Protein AF-0000000083539555 (afdb_homodimer)

Sequence (272 aa):
NTAHNGRVNGLCFTSDGLHLLTIGTDDRMRLWNSSTGHNTLVNYGRVSNESRKGLKFTVSSGCSADFAFVPVDSCIAMYDIYSGQLLTELRGHYNYVNCCTFQSDFQELYSGGSDVNILAWIPDLGRTGAENEPKGNTAHNGRVNGLCFTSDGLHLLTIGTDDRMRLWNSSTGHNTLVNYGRVSNESRKGLKFTVSSGCSADFAFVPVDSCIAMYDIYSGQLLTELRGHYNYVNCCTFQSDFQELYSGGSDVNILAWIPDLGRTGAENEPKG

pLDDT: mean 74.21, std 13.75, range [40.31, 92.19]

Solvent-accessible surface area (backbone atoms only — not comparable to full-atom values): 13149 Å² total; per-residue (Å²): 133,66,82,39,84,32,31,24,13,24,38,26,43,24,66,82,46,42,33,39,38,37,30,16,57,58,29,38,39,38,33,22,36,48,69,75,79,48,75,40,77,42,89,37,13,58,36,47,75,88,60,29,75,35,37,65,44,33,11,12,23,23,34,43,81,57,36,34,36,36,28,31,57,41,26,34,37,30,24,34,49,72,64,19,43,78,68,50,68,41,54,74,58,90,30,40,35,28,17,28,31,49,43,82,83,63,65,37,38,36,36,23,12,60,63,16,42,64,38,42,31,56,71,54,87,82,49,88,78,51,79,46,61,48,75,98,133,65,82,40,82,34,32,23,14,22,40,26,43,24,67,80,46,42,34,40,39,37,29,14,55,58,30,36,35,35,31,21,35,49,71,73,79,49,78,38,81,72,42,72,12,56,36,47,77,89,59,30,74,36,35,65,42,38,10,12,24,24,34,44,81,59,34,35,35,36,28,32,58,40,25,34,36,30,25,33,54,78,68,22,44,78,65,49,69,42,54,73,57,89,30,40,34,26,16,28,32,48,43,82,84,64,64,38,37,36,34,22,12,60,64,18,43,65,36,43,32,57,72,54,86,84,49,83,79,55,80,45,60,47,76,98

Foldseek 3Di:
DDPDPADWQEWEAELVRQWIWIFGLNQDIWIFGPNVVDTDTDPWARQDPVCNQQSHHNEHWEHYNFWIWGWGWQWTWIAGTRHNDTLDIQHDGPTGWRYWYADNVRQWIWTDGPSRDIWIFRDPPPDSVDDGHTPD/DDPDPADWQEWEAELVRQWIWIFGLNQWIWIFGPPVVDTDTDATARAPPVCSQQSNANEHWEHYNFWIWGWRWQWTWIAGRHNNYTLDIQHDGPTGWRYWYADNVRQWIWTDGPSRDIWIFRDPPPDSDDDRHTPD

Nearest PDB structures (foldseek):
  9bz0-assembly1_a  TM=6.935E-01  e=2.944E-12  Homo sapiens
  9fd2-assembly1_a  TM=6.854E-01  e=2.000E-12  Homo sapiens
  8qh5-assembly1_A  TM=6.867E-01  e=1.383E-11  Homo sapiens
  7opd-assembly1_a  TM=6.939E-01  e=2.540E-11  Homo sapiens
  4jxm-assembly1_A  TM=7.210E-01  e=3.463E-06  Homo sapiens

InterPro domains:
  IPR001680 WD40 repeat [PF00400] (2-33)
  IPR001680 WD40 repeat [PF00400] (84-115)
  IPR001680 WD40 repeat [PS50082] (1-42)
  IPR001680 WD40 repeat [PS50082] (90-121)
  IPR001680 WD40 repeat [SM00320] (1-33)
  IPR001680 WD40 repeat [SM00320] (83-122)
  IPR015943 WD40/YVTN repeat-like-containing domain superfamily [G3DSA:2.130.10.10] (1-125)
  IPR019775 WD40 repeat, conserved site [PS00678] (20-34)
  IPR036322 WD40-repeat-containing domain superfamily [SSF50978] (3-121)
  IPR042238 DNA excision repair protein Rad28/ERCC8/Ckn1/ATCSA-1 [PTHR46202] (1-128)

Organism: Scyliorhinus torazame (NCBI:txid75743)

Secondary structure (DSSP, 8-state):
--S-SS-EEEEEE-TTSSEEEEEETTSBEEEEE-TTSS-EEE---B--GGGGGGGGS-EE-EE-SSEEEEEETTEEEEEETTT--EEEEEE--SS-EEEEEE-TTSS-EEEEETTS-EEEE---SS-TT-------/--S-SS-EEEEEE-TTSSEEEEEETTSEEEEEE-TTSS-EEEEEEE--GGGGGGGGS-EE-EE-SSEEEEEETTEEEEEETTT--EEEEEE--SS-EEEEEE-TTSS-EEEEETTS-EEEE---SS-TT-------

Structure (mmCIF, N/CA/C/O backbone):
data_AF-0000000083539555-model_v1
#
loop_
_entity.id
_entity.type
_entity.pdbx_description
1 polymer 'Uncharacterized protein'
#
loop_
_atom_site.group_PDB
_atom_site.id
_atom_site.type_symbol
_atom_site.label_atom_id
_atom_site.label_alt_id
_atom_site.label_comp_id
_atom_site.label_asym_id
_atom_site.label_entity_id
_atom_site.label_seq_id
_atom_site.pdbx_PDB_ins_code
_atom_site.Cartn_x
_atom_site.Cartn_y
_atom_site.Cartn_z
_atom_site.occupancy
_atom_site.B_iso_or_equiv
_atom_site.auth_seq_id
_atom_site.auth_comp_id
_atom_site.auth_asym_id
_atom_site.auth_atom_id
_atom_site.pdbx_PDB_model_num
ATOM 1 N N . ASN A 1 1 ? 20.094 11.898 7.547 1 45.91 1 ASN A N 1
ATOM 2 C CA . ASN A 1 1 ? 18.859 12.508 8.016 1 45.91 1 ASN A CA 1
ATOM 3 C C . ASN A 1 1 ? 17.641 11.641 7.699 1 45.91 1 ASN A C 1
ATOM 5 O O . ASN A 1 1 ? 17.469 11.211 6.559 1 45.91 1 ASN A O 1
ATOM 9 N N . THR A 1 2 ? 17.094 10.867 8.75 1 59.53 2 THR A N 1
ATOM 1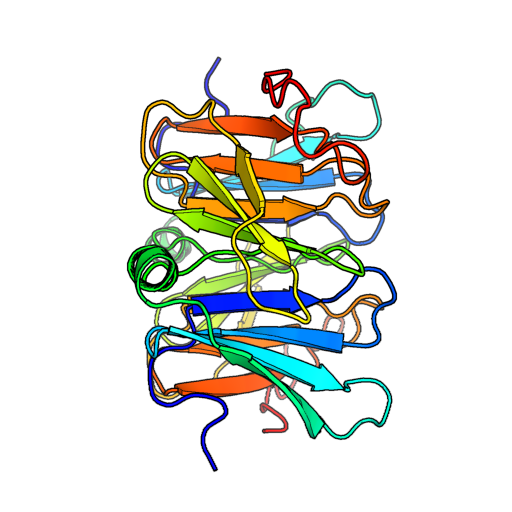0 C CA . THR A 1 2 ? 16.031 9.875 8.586 1 59.53 2 THR A CA 1
ATOM 11 C C . THR A 1 2 ? 14.734 10.547 8.133 1 59.53 2 THR A C 1
ATOM 13 O O . THR A 1 2 ? 14.484 11.711 8.438 1 59.53 2 THR A O 1
ATOM 16 N N . ALA A 1 3 ? 14.078 9.977 7.082 1 70.5 3 ALA A N 1
ATOM 17 C CA . ALA A 1 3 ? 12.828 10.523 6.562 1 70.5 3 ALA A CA 1
ATOM 18 C C . ALA A 1 3 ? 11.797 10.695 7.672 1 70.5 3 ALA A C 1
ATOM 20 O O . ALA A 1 3 ? 11.023 11.656 7.668 1 70.5 3 ALA A O 1
ATOM 21 N N . HIS A 1 4 ? 11.875 9.859 8.727 1 79.94 4 HIS A N 1
ATOM 22 C CA . HIS A 1 4 ? 10.914 9.828 9.828 1 79.94 4 HIS A CA 1
ATOM 23 C C . HIS A 1 4 ? 11.609 9.523 11.156 1 79.94 4 HIS A C 1
ATOM 25 O O . HIS A 1 4 ? 12.742 9.031 11.172 1 79.94 4 HIS A O 1
ATOM 31 N N . ASN A 1 5 ? 11.008 10.062 12.273 1 82 5 ASN A N 1
ATOM 32 C CA . ASN A 1 5 ? 11.391 9.648 13.617 1 82 5 ASN A CA 1
ATOM 33 C C . ASN A 1 5 ? 10.57 8.453 14.094 1 82 5 ASN A C 1
ATOM 35 O O . ASN A 1 5 ? 9.852 8.547 15.094 1 82 5 ASN A O 1
ATOM 39 N N . GLY A 1 6 ? 10.531 7.375 13.391 1 83.88 6 GLY A N 1
ATOM 40 C CA . GLY A 1 6 ? 9.797 6.133 13.578 1 83.88 6 GLY A CA 1
ATOM 41 C C . GLY A 1 6 ? 9.68 5.312 12.305 1 83.88 6 GLY A C 1
ATOM 42 O O . GLY A 1 6 ? 10.266 5.656 11.281 1 83.88 6 GLY A O 1
ATOM 43 N N . ARG A 1 7 ? 8.984 4.246 12.43 1 85.94 7 ARG A N 1
ATOM 44 C CA . ARG A 1 7 ? 8.805 3.373 11.273 1 85.94 7 ARG A CA 1
ATOM 45 C C . ARG A 1 7 ? 8.008 4.078 10.18 1 85.94 7 ARG A C 1
ATOM 47 O O . ARG A 1 7 ? 7.102 4.859 10.469 1 85.94 7 ARG A O 1
ATOM 54 N N . VAL A 1 8 ? 8.43 3.848 8.984 1 84.81 8 VAL A N 1
ATOM 55 C CA . VAL A 1 8 ? 7.621 4.273 7.848 1 84.81 8 VAL A CA 1
ATOM 56 C C . VAL A 1 8 ? 6.598 3.193 7.508 1 84.81 8 VAL A C 1
ATOM 58 O O . VAL A 1 8 ? 6.965 2.094 7.082 1 84.81 8 VAL A O 1
ATOM 61 N N . ASN A 1 9 ? 5.328 3.545 7.609 1 82.62 9 ASN A N 1
ATOM 62 C CA . ASN A 1 9 ? 4.305 2.51 7.492 1 82.62 9 ASN A CA 1
ATOM 63 C C . ASN A 1 9 ? 3.391 2.756 6.297 1 82.62 9 ASN A C 1
ATOM 65 O O . ASN A 1 9 ? 2.512 1.943 6.004 1 82.62 9 ASN A O 1
ATOM 69 N N . GLY A 1 10 ? 3.578 3.783 5.629 1 83.44 10 GLY A N 1
ATOM 70 C CA . GLY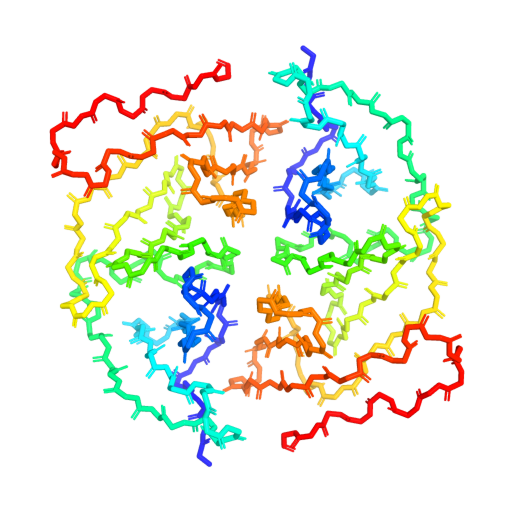 A 1 10 ? 2.758 4.078 4.465 1 83.44 10 GLY A CA 1
ATOM 71 C C . GLY A 1 10 ? 3.463 4.953 3.445 1 83.44 10 GLY A C 1
ATOM 72 O O . GLY A 1 10 ? 4.203 5.871 3.811 1 83.44 10 GLY A O 1
ATOM 73 N N . LEU A 1 11 ? 3.166 4.645 2.215 1 84.25 11 LEU A N 1
ATOM 74 C CA . LEU A 1 11 ? 3.666 5.41 1.078 1 84.25 11 LEU A CA 1
ATOM 75 C C . LEU A 1 11 ? 2.584 5.574 0.016 1 84.25 11 LEU A C 1
ATOM 77 O O . LEU A 1 11 ? 1.826 4.641 -0.255 1 84.25 11 LEU A O 1
ATOM 81 N N . CYS A 1 12 ? 2.551 6.773 -0.528 1 82.88 12 CYS A N 1
ATOM 82 C CA . CYS A 1 12 ? 1.719 6.938 -1.715 1 82.88 12 CYS A CA 1
ATOM 83 C C . CYS A 1 12 ? 2.158 8.156 -2.521 1 82.88 12 CYS A C 1
ATOM 85 O O . CYS A 1 12 ? 2.643 9.133 -1.959 1 82.88 12 CYS A O 1
ATOM 87 N N . PHE A 1 13 ? 1.979 8 -3.775 1 81.06 13 PHE A N 1
ATOM 88 C CA . PHE A 1 13 ? 2.205 9.148 -4.641 1 81.06 13 PHE A CA 1
ATOM 89 C C . PHE A 1 13 ? 0.901 9.891 -4.906 1 81.06 13 PHE A C 1
ATOM 91 O O . PHE A 1 13 ? -0.152 9.273 -5.07 1 81.06 13 PHE A O 1
ATOM 98 N N . THR A 1 14 ? 1.14 11.203 -5.012 1 79.44 14 THR A N 1
ATOM 99 C CA . THR A 1 14 ? -0.006 11.977 -5.473 1 79.44 14 THR A CA 1
ATOM 100 C C . THR A 1 14 ? -0.305 11.688 -6.938 1 79.44 14 THR A C 1
ATOM 102 O O . THR A 1 14 ? 0.565 11.211 -7.672 1 79.44 14 THR A O 1
ATOM 105 N N . SER A 1 15 ? -1.528 11.93 -7.309 1 75.5 15 SER A N 1
ATOM 106 C CA . SER A 1 15 ? -2.008 11.523 -8.625 1 75.5 15 SER A CA 1
ATOM 107 C C . SER A 1 15 ? -1.225 12.211 -9.734 1 75.5 15 SER A C 1
ATOM 109 O O . SER A 1 15 ? -1.131 11.695 -10.852 1 75.5 15 SER A O 1
ATOM 111 N N . ASP A 1 16 ? -0.705 13.328 -9.461 1 73.19 16 ASP A N 1
ATOM 112 C CA . ASP A 1 16 ? 0.067 14.031 -10.477 1 73.19 16 ASP A CA 1
ATOM 113 C C . ASP A 1 16 ? 1.494 13.492 -10.562 1 73.19 16 ASP A C 1
ATOM 115 O O . ASP A 1 16 ? 2.254 13.867 -11.453 1 73.19 16 ASP A O 1
ATOM 119 N N . GLY A 1 17 ? 1.861 12.609 -9.609 1 76.75 17 GLY A N 1
ATOM 120 C CA . GLY A 1 17 ? 3.17 11.977 -9.609 1 76.75 17 GLY A CA 1
ATOM 121 C C . GLY A 1 17 ? 4.277 12.891 -9.117 1 76.75 17 GLY A C 1
ATOM 122 O O . GLY A 1 17 ? 5.453 12.523 -9.156 1 76.75 17 GLY A O 1
ATOM 123 N N . LEU A 1 18 ? 3.994 14.031 -8.594 1 76.19 18 LEU A N 1
ATOM 124 C CA . LEU A 1 18 ? 4.992 15.047 -8.266 1 76.19 18 LEU A CA 1
ATOM 125 C C . LEU A 1 18 ? 5.434 14.93 -6.812 1 76.19 18 LEU A C 1
ATOM 127 O O . LEU A 1 18 ? 6.512 15.398 -6.445 1 76.19 18 LEU A O 1
ATOM 131 N N . HIS A 1 19 ? 4.547 14.305 -6.035 1 80.62 19 HIS A N 1
ATOM 132 C CA . HIS A 1 19 ? 4.848 14.258 -4.609 1 80.62 19 HIS A CA 1
ATOM 133 C C . HIS A 1 19 ? 4.719 12.836 -4.07 1 80.62 19 HIS A C 1
ATOM 135 O O . HIS A 1 19 ? 3.82 12.094 -4.473 1 80.62 19 HIS A O 1
ATOM 141 N N . LEU A 1 20 ? 5.633 12.508 -3.193 1 82.94 20 LEU A N 1
ATOM 142 C CA . LEU A 1 20 ? 5.551 11.305 -2.377 1 82.94 20 LEU A CA 1
ATOM 143 C C . LEU A 1 20 ? 5.121 11.641 -0.953 1 82.94 20 LEU A C 1
ATOM 145 O O . LEU A 1 20 ? 5.75 12.469 -0.29 1 82.94 20 LEU A O 1
ATOM 149 N N . LEU A 1 21 ? 4.023 11.039 -0.589 1 83.44 21 LEU A N 1
ATOM 150 C CA . LEU A 1 21 ? 3.592 11.133 0.801 1 83.44 21 LEU A CA 1
ATOM 151 C C . LEU A 1 21 ? 4.078 9.938 1.607 1 83.44 21 LEU A C 1
ATOM 153 O O . LEU A 1 21 ? 3.928 8.789 1.179 1 83.44 21 LEU A O 1
ATOM 157 N N . THR A 1 22 ? 4.719 10.25 2.705 1 84.31 22 THR A N 1
ATOM 158 C CA . THR A 1 22 ? 5.145 9.195 3.619 1 84.31 22 THR A CA 1
ATOM 159 C C . THR A 1 22 ? 4.445 9.328 4.969 1 84.31 22 THR A C 1
ATOM 161 O O . THR A 1 22 ? 4.223 10.445 5.445 1 84.31 22 THR A O 1
ATOM 164 N N . ILE A 1 23 ? 4.07 8.18 5.461 1 82.19 23 ILE A N 1
ATOM 165 C CA . ILE A 1 23 ? 3.396 8.125 6.758 1 82.19 23 ILE A CA 1
ATOM 166 C C . ILE A 1 23 ? 4.238 7.309 7.738 1 82.19 23 ILE A C 1
ATOM 168 O O . ILE A 1 23 ? 4.715 6.223 7.402 1 82.19 23 ILE A O 1
ATOM 172 N N . GLY A 1 24 ? 4.371 7.918 8.969 1 80.81 24 GLY A N 1
ATOM 173 C CA . GLY A 1 24 ? 5.219 7.262 9.953 1 80.81 24 GLY A CA 1
ATOM 174 C C . GLY A 1 24 ? 4.527 7.035 11.281 1 80.81 24 GLY A C 1
ATOM 175 O O . GLY A 1 24 ? 3.475 7.625 11.547 1 80.81 24 GLY A O 1
ATOM 176 N N . THR A 1 25 ? 5.152 6.098 12.078 1 80.56 25 THR A N 1
ATOM 177 C CA . THR A 1 25 ? 4.656 5.844 13.422 1 80.56 25 THR A CA 1
ATOM 178 C C . THR A 1 25 ? 5.008 6.996 14.359 1 80.56 25 THR A C 1
ATOM 180 O O . THR A 1 25 ? 4.633 6.988 15.531 1 80.56 25 THR A O 1
ATOM 183 N N . ASP A 1 26 ? 5.699 7.969 13.891 1 77.38 26 ASP A N 1
ATOM 184 C CA . ASP A 1 26 ? 5.941 9.203 14.625 1 77.38 26 ASP A CA 1
ATOM 185 C C . ASP A 1 26 ? 4.734 10.133 14.547 1 77.38 26 ASP A C 1
ATOM 187 O O . ASP A 1 26 ? 4.789 11.273 15.016 1 77.38 26 ASP A O 1
ATOM 191 N N . ASP A 1 27 ? 3.73 9.711 13.844 1 75.25 27 ASP A N 1
ATOM 192 C CA . ASP A 1 27 ? 2.459 10.414 13.695 1 75.25 27 ASP A CA 1
ATOM 193 C C . ASP A 1 27 ? 2.598 11.602 12.75 1 75.25 27 ASP A C 1
ATOM 195 O O . ASP A 1 27 ? 1.929 12.625 12.922 1 75.25 27 ASP A O 1
ATOM 199 N N . ARG A 1 28 ? 3.449 11.477 11.852 1 77.62 28 ARG A N 1
ATOM 200 C CA . ARG A 1 28 ? 3.637 12.539 10.867 1 77.62 28 ARG A CA 1
ATOM 201 C C . ARG A 1 28 ? 3.396 12.023 9.453 1 77.62 28 ARG A C 1
ATOM 203 O O . ARG A 1 28 ? 3.758 10.891 9.133 1 77.62 28 ARG A O 1
ATOM 210 N N . MET A 1 29 ? 2.748 12.852 8.758 1 80.12 29 MET A N 1
ATOM 211 C CA . MET A 1 29 ? 2.729 12.719 7.305 1 80.12 29 MET A CA 1
ATOM 212 C C . MET A 1 29 ? 3.678 13.727 6.656 1 80.12 29 MET A C 1
ATOM 214 O O . MET A 1 29 ? 3.646 14.914 6.977 1 80.12 29 MET A O 1
ATOM 218 N N . ARG A 1 30 ? 4.527 13.188 5.855 1 82.31 30 ARG A N 1
ATOM 219 C CA . ARG A 1 30 ? 5.512 14.047 5.207 1 82.31 30 ARG A CA 1
ATOM 220 C C . ARG A 1 30 ? 5.352 14.016 3.691 1 82.31 30 ARG A C 1
ATOM 222 O O . ARG A 1 30 ? 5.227 12.945 3.096 1 82.31 30 ARG A O 1
ATOM 229 N N . LEU A 1 31 ? 5.34 15.211 3.168 1 81.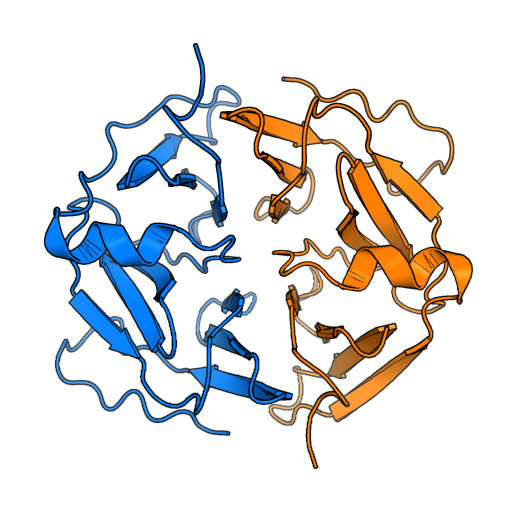06 31 LEU A N 1
ATOM 230 C CA . LEU A 1 31 ? 5.23 15.375 1.723 1 81.06 31 LEU A CA 1
ATOM 231 C C . LEU A 1 31 ? 6.582 15.719 1.111 1 81.06 31 LEU A C 1
ATOM 233 O O . LEU A 1 31 ? 7.223 16.688 1.519 1 81.06 31 LEU A O 1
ATOM 237 N N . TRP A 1 32 ? 6.945 14.867 0.194 1 82.5 32 TRP A N 1
ATOM 238 C CA . TRP A 1 32 ? 8.219 15.055 -0.489 1 82.5 32 TRP A CA 1
ATOM 239 C C . TRP A 1 32 ? 8.008 15.453 -1.946 1 82.5 32 TRP A C 1
ATOM 241 O O . TRP A 1 32 ? 7.121 14.914 -2.617 1 82.5 32 TRP A O 1
ATOM 251 N N . ASN A 1 33 ? 8.781 16.438 -2.391 1 77.38 33 ASN A N 1
ATOM 252 C CA . ASN A 1 33 ? 8.82 16.719 -3.82 1 77.38 33 ASN A CA 1
ATOM 253 C C . ASN A 1 33 ? 9.719 15.734 -4.562 1 77.38 33 ASN A C 1
ATOM 255 O O . ASN A 1 33 ? 10.906 15.625 -4.262 1 77.38 33 ASN A O 1
ATOM 259 N N . SER A 1 34 ? 9.148 14.914 -5.355 1 69 34 SER A N 1
ATOM 260 C CA . SER A 1 34 ? 9.906 13.891 -6.074 1 69 34 SER A CA 1
ATOM 261 C C . SER A 1 34 ? 10.211 14.328 -7.504 1 69 34 SER A C 1
ATOM 263 O O . SER A 1 34 ? 10.758 13.555 -8.289 1 69 34 SER A O 1
ATOM 265 N N . SER A 1 35 ? 9.82 15.461 -7.887 1 62.06 35 SER A N 1
ATOM 266 C CA . SER A 1 35 ? 9.961 15.93 -9.258 1 62.06 35 SER A CA 1
ATOM 267 C C . SER A 1 35 ? 11.422 16.219 -9.594 1 62.06 35 SER A C 1
ATOM 269 O O . SER A 1 35 ? 11.82 16.156 -10.766 1 62.06 35 SER A O 1
ATOM 271 N N . THR A 1 36 ? 12.141 16.641 -8.641 1 57 36 THR A N 1
ATOM 272 C CA . THR A 1 36 ? 13.469 17.156 -8.969 1 57 36 THR A CA 1
ATOM 273 C C . THR A 1 36 ? 14.523 16.062 -8.836 1 57 36 THR A C 1
ATOM 275 O O . THR A 1 36 ? 15.711 16.297 -9.047 1 57 36 THR A O 1
ATOM 278 N N . GLY A 1 37 ? 14.125 14.867 -8.844 1 56.31 37 GLY A N 1
ATOM 279 C CA . GLY A 1 37 ? 15.117 13.82 -8.625 1 56.31 37 GLY A CA 1
ATOM 280 C C . GLY A 1 37 ? 15.664 13.805 -7.207 1 56.31 37 GLY A C 1
ATOM 281 O O . GLY A 1 37 ? 16.375 12.875 -6.816 1 56.31 37 GLY A O 1
ATOM 282 N N . HIS A 1 38 ? 15.586 14.961 -6.559 1 58.59 38 HIS A N 1
ATOM 283 C CA . HIS A 1 38 ? 15.93 15.047 -5.145 1 58.59 38 HIS A CA 1
ATOM 284 C C . HIS A 1 38 ? 14.672 15.133 -4.281 1 58.59 38 HIS A C 1
ATOM 286 O O . HIS A 1 38 ? 13.742 15.875 -4.602 1 58.59 38 HIS A O 1
ATOM 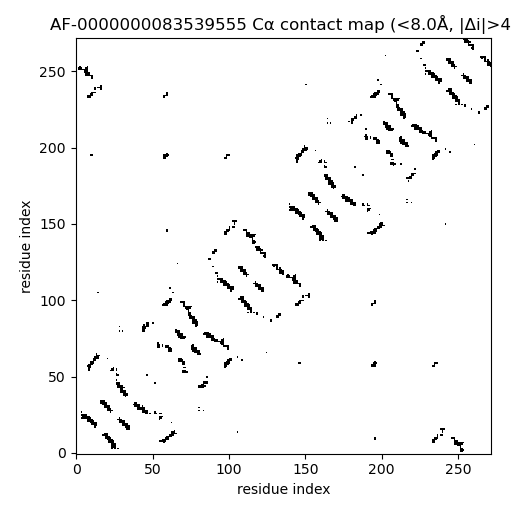292 N N . ASN A 1 39 ? 14.516 14.086 -3.477 1 59.84 39 ASN A N 1
ATOM 293 C CA . ASN A 1 39 ? 13.383 14.164 -2.561 1 59.84 39 ASN A CA 1
ATOM 294 C C . ASN A 1 39 ? 13.57 15.273 -1.53 1 59.84 39 ASN A C 1
ATOM 296 O O . ASN A 1 39 ? 14.484 15.211 -0.702 1 59.84 39 ASN A O 1
ATOM 300 N N . THR A 1 40 ? 12.977 16.422 -1.86 1 64.38 40 THR A N 1
ATOM 301 C CA . THR A 1 40 ? 13.008 17.5 -0.885 1 64.38 40 THR A CA 1
ATOM 302 C C . THR A 1 40 ? 11.75 17.484 -0.017 1 64.38 40 THR A C 1
ATOM 304 O O . THR A 1 40 ? 10.641 17.312 -0.525 1 64.38 40 THR A O 1
ATOM 307 N N . LEU A 1 41 ? 12.062 17.328 1.277 1 63.88 41 LEU A N 1
ATOM 308 C CA . LEU A 1 41 ? 10.938 17.391 2.209 1 63.88 41 LEU A CA 1
ATOM 309 C C . LEU A 1 41 ? 10.156 18.688 2.043 1 63.88 41 LEU A C 1
ATOM 311 O O . LEU A 1 41 ? 10.734 19.781 2.119 1 63.88 41 LEU A O 1
ATOM 315 N N . VAL A 1 42 ? 9.227 18.609 1.416 1 63.59 42 VAL A N 1
ATOM 316 C CA . VAL A 1 42 ? 8.281 19.719 1.438 1 63.59 42 VAL A CA 1
ATOM 317 C C . VAL A 1 42 ? 7.469 19.672 2.73 1 63.59 42 VAL A C 1
ATOM 319 O O . VAL A 1 42 ? 7.242 18.609 3.297 1 63.59 42 VAL A O 1
ATOM 322 N N . ASN A 1 43 ? 7.566 20.562 3.947 1 53.91 43 ASN A N 1
ATOM 323 C CA . ASN A 1 43 ? 6.91 20.594 5.25 1 53.91 43 ASN A CA 1
ATOM 324 C C . ASN A 1 43 ? 5.52 19.969 5.188 1 53.91 43 ASN A C 1
ATOM 326 O O . ASN A 1 43 ? 4.691 20.375 4.367 1 53.91 43 ASN A O 1
ATOM 330 N N . TYR A 1 44 ? 5.453 18.797 5.402 1 53.34 44 TYR A N 1
ATOM 331 C CA . TYR A 1 44 ? 4.105 18.234 5.414 1 53.34 44 TYR A CA 1
ATOM 332 C C . TYR A 1 44 ? 3.424 18.484 6.754 1 53.34 44 TYR A C 1
ATOM 334 O O . TYR A 1 44 ? 4.086 18.797 7.746 1 53.34 44 TYR A O 1
ATOM 342 N N . GLY A 1 45 ? 2.049 18.312 6.703 1 50.56 45 GLY A N 1
ATOM 343 C CA . GLY A 1 45 ? 0.961 18.531 7.648 1 50.56 45 GLY A CA 1
ATOM 344 C C . GLY A 1 45 ? 1.089 17.672 8.898 1 50.56 45 GLY A C 1
ATOM 345 O O . GLY A 1 45 ? 1.662 16.594 8.859 1 50.56 45 GLY A O 1
ATOM 346 N N . ARG A 1 46 ? 1.419 18.328 9.852 1 51.66 46 ARG A N 1
ATOM 347 C CA . ARG A 1 46 ? 1.244 17.766 11.18 1 51.66 46 ARG A CA 1
ATOM 348 C C . ARG A 1 46 ? -0.115 17.094 11.312 1 51.66 46 ARG A C 1
ATOM 350 O O . ARG A 1 46 ? -1.137 17.656 10.914 1 51.66 46 ARG A O 1
ATOM 357 N N . VAL A 1 47 ? -0.041 15.688 11.227 1 54.47 47 VAL A N 1
ATOM 358 C CA . VAL A 1 47 ? -1.292 15.031 11.602 1 54.47 47 VAL A CA 1
ATOM 359 C C . VAL A 1 47 ? -1.664 15.406 13.031 1 54.47 47 VAL A C 1
ATOM 361 O O . VAL A 1 47 ? -0.808 15.414 13.922 1 54.47 47 VAL A O 1
ATOM 364 N N . SER A 1 48 ? -2.787 15.961 13.188 1 51.44 48 SER A N 1
ATOM 365 C CA . SER A 1 48 ? -3.236 16.328 14.531 1 51.44 48 SER A CA 1
ATOM 366 C C . SER A 1 48 ? -3.201 15.133 15.477 1 51.44 48 SER A C 1
ATOM 368 O O . SER A 1 48 ? -3.264 13.984 15.031 1 51.44 48 SER A O 1
ATOM 370 N N . ASN A 1 49 ? -2.908 15.328 16.719 1 49.62 49 ASN A N 1
ATOM 371 C CA . ASN A 1 49 ? -2.754 14.375 17.812 1 49.62 49 ASN A CA 1
ATOM 372 C C . ASN A 1 49 ? -3.848 13.312 17.781 1 49.62 49 ASN A C 1
ATOM 374 O O . ASN A 1 49 ? -3.574 12.125 18 1 49.62 49 ASN A O 1
ATOM 378 N N . GLU A 1 50 ? -5.008 13.68 17.688 1 48.31 50 GLU A N 1
ATOM 379 C CA . GLU A 1 50 ? -6.141 12.758 17.781 1 48.31 50 GLU A CA 1
ATOM 380 C C . GLU A 1 50 ? -6.113 11.734 16.656 1 48.31 50 GLU A C 1
ATOM 382 O O . GLU A 1 50 ? -6.582 10.609 16.828 1 48.31 50 GLU A O 1
ATOM 387 N N . SER A 1 51 ? -5.547 12.125 15.617 1 50.84 51 SER A N 1
ATOM 388 C CA . SER A 1 51 ? -5.551 11.297 14.414 1 50.84 51 SER A CA 1
ATOM 389 C C . SER A 1 51 ? -4.34 10.367 14.383 1 50.84 51 SER A C 1
ATOM 391 O O . SER A 1 51 ? -4.273 9.453 13.555 1 50.84 51 SER A O 1
ATOM 393 N N . ARG A 1 52 ? -3.441 10.523 15.266 1 53.72 52 ARG A N 1
ATOM 394 C CA . ARG A 1 52 ? -2.117 9.914 15.289 1 53.72 52 ARG A CA 1
ATOM 395 C C . ARG A 1 52 ? -2.213 8.406 15.516 1 53.72 52 ARG A C 1
ATOM 397 O O . ARG A 1 52 ? -1.365 7.648 15.039 1 53.72 52 ARG A O 1
ATOM 404 N N . LYS A 1 53 ? -3.152 8.102 16.391 1 52.84 53 LYS A N 1
ATOM 405 C CA . LYS A 1 53 ? -3.213 6.695 16.781 1 52.84 53 LYS A CA 1
ATOM 406 C C . LYS A 1 53 ? -3.357 5.793 15.562 1 52.84 53 LYS A C 1
ATOM 408 O O . LYS A 1 53 ? -2.883 4.656 15.562 1 52.84 53 LYS A O 1
ATOM 413 N N . GLY A 1 54 ? -3.885 6.363 14.602 1 51.72 54 GLY A N 1
ATOM 414 C CA . GLY A 1 54 ? -4.293 5.547 13.461 1 51.72 54 GLY A CA 1
ATOM 415 C C . GLY A 1 54 ? -3.166 5.285 12.484 1 51.72 54 GLY A C 1
ATOM 416 O O . GLY A 1 54 ? -3.285 4.418 11.609 1 51.72 54 GLY A O 1
ATOM 417 N N . LEU A 1 55 ? -2.08 6.102 12.609 1 56.69 55 LEU A N 1
ATOM 418 C CA . LEU A 1 55 ? -1.037 5.973 11.602 1 56.69 55 LEU A CA 1
ATOM 419 C C . LEU A 1 55 ? -0.099 4.816 11.93 1 56.69 55 LEU A C 1
ATOM 421 O O . LEU A 1 55 ? 0.883 4.59 11.219 1 56.69 55 LEU A O 1
ATOM 425 N N . LYS A 1 56 ? -0.4 4.039 12.852 1 54 56 LYS A N 1
ATOM 426 C CA . LYS A 1 56 ? 0.51 3.01 13.344 1 54 56 LYS A CA 1
ATOM 427 C C . LYS A 1 56 ? 0.586 1.835 12.375 1 54 56 LYS A C 1
ATOM 429 O O . LYS A 1 56 ? 1.47 0.984 12.492 1 54 56 LYS A O 1
ATOM 434 N N . PHE A 1 57 ? -0.373 1.806 11.508 1 48.84 57 PHE A N 1
ATOM 435 C CA . PHE A 1 57 ? -0.349 0.561 10.75 1 48.84 57 PHE A CA 1
ATOM 436 C C . PHE A 1 57 ? 0.068 0.816 9.305 1 48.84 57 PHE A C 1
ATOM 438 O O . PHE A 1 57 ? -0.158 1.903 8.773 1 48.84 57 PHE A O 1
ATOM 445 N N . THR A 1 58 ? 1.045 -0.103 8.812 1 51.25 58 THR A N 1
ATOM 446 C CA . THR A 1 58 ? 1.587 -0.121 7.461 1 51.25 58 THR A CA 1
ATOM 447 C C . THR A 1 58 ? 0.469 0.004 6.43 1 51.25 58 THR A C 1
ATOM 449 O O . THR A 1 58 ? -0.479 -0.784 6.434 1 51.25 58 THR A O 1
ATOM 452 N N . VAL A 1 59 ? 0.035 1.152 6 1 51.78 59 VAL A N 1
ATOM 453 C CA . VAL A 1 59 ? -1.132 1.223 5.129 1 51.78 59 VAL A CA 1
ATOM 454 C C . VAL A 1 59 ? -0.701 1.624 3.719 1 51.78 59 VAL A C 1
ATOM 456 O O . VAL A 1 59 ? 0.136 2.514 3.549 1 51.78 59 VAL A O 1
ATOM 459 N N . SER A 1 60 ? -0.708 0.591 2.791 1 57.31 60 SER A N 1
ATOM 460 C CA . SER A 1 60 ? -0.801 1.178 1.459 1 57.31 60 SER A CA 1
ATOM 461 C C . SER A 1 60 ? -1.833 2.299 1.419 1 57.31 60 SER A C 1
ATOM 463 O O . SER A 1 60 ? -3.004 2.086 1.739 1 57.31 60 SER A O 1
ATOM 465 N N . SER A 1 61 ? -1.329 3.438 1.513 1 60.5 61 SER A N 1
ATOM 466 C CA . SER A 1 61 ? -2.193 4.609 1.455 1 60.5 61 SER A CA 1
ATOM 467 C C . SER A 1 61 ? -2.393 5.082 0.019 1 60.5 61 SER A C 1
ATOM 469 O O . SER A 1 61 ? -1.568 4.797 -0.853 1 60.5 61 SER A O 1
ATOM 471 N N . GLY A 1 62 ? -3.643 5.34 -0.231 1 65.31 62 GLY A N 1
ATOM 472 C CA . GLY A 1 62 ? -3.949 5.973 -1.504 1 65.31 62 GLY A CA 1
ATOM 473 C C . GLY A 1 62 ? -3.955 7.488 -1.431 1 65.31 62 GLY A C 1
ATOM 474 O O . GLY A 1 62 ? -4.289 8.062 -0.394 1 65.31 62 GLY A O 1
ATOM 475 N N . CYS A 1 63 ? -3.219 8.055 -2.432 1 69.25 63 CYS A N 1
ATOM 476 C CA . CYS A 1 63 ? -3.23 9.516 -2.486 1 69.25 63 CYS A CA 1
ATOM 477 C C . CYS A 1 63 ? -3.816 10.008 -3.803 1 69.25 63 CYS A C 1
ATOM 479 O O . CYS A 1 63 ? -3.631 9.375 -4.844 1 69.25 63 CYS A O 1
ATOM 481 N N . SER A 1 64 ? -4.746 11.023 -3.549 1 66.19 64 SER A N 1
ATOM 482 C CA . SER A 1 64 ? -5.023 11.891 -4.688 1 66.19 64 SER A CA 1
ATOM 483 C C . SER A 1 64 ? -4.16 13.148 -4.645 1 66.19 64 SER A C 1
ATOM 485 O O . SER A 1 64 ? -3.168 13.203 -3.914 1 66.19 64 SER A O 1
ATOM 487 N N . ALA A 1 65 ? -4.461 14.109 -5.414 1 71.31 65 ALA A N 1
ATOM 488 C CA . ALA A 1 65 ? -3.682 15.344 -5.461 1 71.31 65 ALA A CA 1
ATOM 489 C C . ALA A 1 65 ? -3.76 16.094 -4.137 1 71.31 65 ALA A C 1
ATOM 491 O O . ALA A 1 65 ? -2.785 16.719 -3.709 1 71.31 65 ALA A O 1
ATOM 492 N N . ASP A 1 66 ? -4.918 15.883 -3.398 1 77.31 66 ASP A N 1
ATOM 493 C CA . ASP A 1 66 ? -5.125 16.75 -2.242 1 77.31 66 ASP A CA 1
ATOM 494 C C . ASP A 1 66 ? -5.391 15.93 -0.982 1 77.31 66 ASP A C 1
ATOM 496 O O . ASP A 1 66 ? -5.422 16.469 0.124 1 77.31 66 ASP A O 1
ATOM 500 N N . PHE A 1 67 ? -5.535 14.602 -1.166 1 81.12 67 PHE A N 1
ATOM 501 C CA . PHE A 1 67 ? -6.012 13.828 -0.027 1 81.12 67 PHE A CA 1
ATOM 502 C C . PHE A 1 67 ? -5.188 12.562 0.15 1 81.12 67 PHE A C 1
ATOM 504 O O . PHE A 1 67 ? -4.762 11.945 -0.832 1 81.12 67 PHE A O 1
ATOM 511 N N . ALA A 1 68 ? -5.051 12.242 1.358 1 83.75 68 ALA A N 1
ATOM 512 C CA . ALA A 1 68 ? -4.461 10.961 1.742 1 83.75 68 ALA A CA 1
ATOM 513 C C . ALA A 1 68 ? -5.496 10.055 2.395 1 83.75 68 ALA A C 1
ATOM 515 O O . ALA A 1 68 ? -6.328 10.516 3.182 1 83.75 68 ALA A O 1
ATOM 516 N N . PHE A 1 69 ? -5.469 8.836 2 1 84.94 69 PHE A N 1
ATOM 517 C CA . PHE A 1 69 ? -6.34 7.82 2.578 1 84.94 69 PHE A CA 1
ATOM 518 C C . PHE A 1 69 ? -5.531 6.797 3.363 1 84.94 69 PHE A C 1
ATOM 520 O O . PHE A 1 69 ? -4.68 6.105 2.799 1 84.94 69 PHE A O 1
ATOM 527 N N . VAL A 1 70 ? -5.844 6.707 4.641 1 83.81 70 VAL A N 1
ATOM 528 C CA . VAL A 1 70 ? -5.023 5.91 5.547 1 83.81 70 VAL A CA 1
ATOM 529 C C . VAL A 1 70 ? -5.906 4.926 6.312 1 83.81 70 VAL A C 1
ATOM 531 O O . VAL A 1 70 ? -6.879 5.328 6.957 1 83.81 70 VAL A O 1
ATOM 534 N N . PRO A 1 71 ? -5.551 3.631 6.172 1 84.62 71 PRO A N 1
ATOM 535 C CA . PRO A 1 71 ? -6.27 2.682 7.023 1 84.62 71 PRO A CA 1
ATOM 536 C C . PRO A 1 71 ? -6.047 2.939 8.516 1 84.62 71 PRO A C 1
ATOM 538 O O . PRO A 1 71 ? -4.906 3.064 8.961 1 84.62 71 PRO A O 1
ATOM 541 N N . VAL A 1 72 ? -7.109 3.064 9.242 1 81.44 72 VAL A N 1
ATOM 542 C CA . VAL A 1 72 ? -7.109 3.23 10.695 1 81.44 72 VAL A CA 1
ATOM 543 C C . VAL A 1 72 ? -8.133 2.285 11.32 1 81.44 72 VAL A C 1
ATOM 545 O O . VAL A 1 72 ? -9.336 2.543 11.266 1 81.44 72 VAL A O 1
ATOM 548 N N . ASP A 1 73 ? -7.582 1.261 11.961 1 83.06 73 ASP A N 1
ATOM 549 C CA . ASP A 1 73 ? -8.438 0.23 12.539 1 83.06 73 ASP A CA 1
ATOM 550 C C . ASP A 1 73 ? -9.43 -0.303 11.5 1 83.06 73 ASP A C 1
ATOM 552 O O . ASP A 1 73 ? -9.023 -0.893 10.492 1 83.06 73 ASP A O 1
ATOM 556 N N . SER A 1 74 ? -10.742 0.028 11.695 1 87.62 74 SER A N 1
ATOM 557 C CA . SER A 1 74 ? -11.742 -0.572 10.82 1 87.62 74 SER A CA 1
ATOM 558 C C . SER A 1 74 ? -12.25 0.435 9.797 1 87.62 74 SER A C 1
ATOM 560 O O . SER A 1 74 ? -13.297 0.219 9.172 1 87.62 74 SER A O 1
ATOM 562 N N . CYS A 1 75 ? -11.539 1.487 9.609 1 87.88 75 CYS A N 1
ATOM 563 C CA . CYS A 1 75 ? -11.953 2.496 8.641 1 87.88 75 CYS A CA 1
ATOM 564 C C . CYS A 1 75 ? -10.758 3.045 7.875 1 87.88 75 CYS A C 1
ATOM 566 O O . CYS A 1 75 ? -9.617 2.688 8.164 1 87.88 75 CYS A O 1
ATOM 568 N N . ILE A 1 76 ? -11.141 3.828 6.852 1 88.12 76 ILE A N 1
ATOM 569 C CA . ILE A 1 76 ? -10.133 4.582 6.113 1 88.12 76 ILE A CA 1
ATOM 570 C C . ILE A 1 76 ? -10.297 6.074 6.398 1 88.12 76 ILE A C 1
ATOM 572 O O . ILE A 1 76 ? -11.328 6.668 6.082 1 88.12 76 ILE A O 1
ATOM 576 N N . ALA A 1 77 ? -9.242 6.594 6.992 1 86.44 77 ALA A N 1
ATOM 577 C CA . ALA A 1 77 ? -9.25 8.023 7.277 1 86.44 77 ALA A CA 1
ATOM 578 C C . ALA A 1 77 ? -8.781 8.828 6.066 1 86.44 77 ALA A C 1
ATOM 580 O O . ALA A 1 77 ? -7.793 8.469 5.422 1 86.44 77 ALA A O 1
ATOM 581 N N . MET A 1 78 ? -9.516 9.875 5.781 1 85.69 78 MET A N 1
ATOM 582 C CA . MET A 1 78 ? -9.156 10.805 4.715 1 85.69 78 MET A CA 1
ATOM 583 C C . MET A 1 78 ? -8.594 12.094 5.289 1 85.69 78 MET A C 1
ATOM 585 O O . MET A 1 78 ? -9.25 12.758 6.102 1 85.69 78 MET A O 1
ATOM 589 N N . TYR A 1 79 ? -7.387 12.398 4.82 1 82.44 79 TYR A N 1
ATOM 590 C CA . TYR A 1 79 ? -6.707 13.602 5.297 1 82.44 79 TYR A CA 1
ATOM 591 C C . TYR A 1 79 ? -6.477 14.578 4.156 1 82.44 79 TYR A C 1
ATOM 593 O O . TYR A 1 79 ? -6.215 14.172 3.021 1 82.44 79 TYR A O 1
ATOM 601 N N . ASP A 1 80 ? -6.531 15.859 4.574 1 80.88 80 ASP A N 1
ATOM 602 C CA . ASP A 1 80 ? -5.945 16.859 3.691 1 80.88 80 ASP A CA 1
ATOM 603 C C . ASP A 1 80 ? -4.422 16.812 3.736 1 80.88 80 ASP A C 1
ATOM 605 O O . ASP A 1 80 ? -3.822 16.875 4.812 1 80.88 80 ASP A O 1
ATOM 609 N N . ILE A 1 81 ? -3.809 16.672 2.559 1 78 81 ILE A N 1
ATOM 610 C CA . ILE A 1 81 ? -2.375 16.406 2.531 1 78 81 ILE A CA 1
ATOM 611 C C . ILE A 1 81 ? -1.605 17.641 2.965 1 78 81 ILE A C 1
ATOM 613 O O . ILE A 1 81 ? -0.536 17.547 3.57 1 78 81 ILE A O 1
ATOM 617 N N . TYR A 1 82 ? -2.098 18.812 2.711 1 74.5 82 TYR A N 1
ATOM 618 C CA . TYR A 1 82 ? -1.359 20.047 2.98 1 74.5 82 TYR A CA 1
ATOM 619 C C . TYR A 1 82 ? -1.542 20.484 4.426 1 74.5 82 TYR A C 1
ATOM 621 O O . TYR A 1 82 ? -0.575 20.859 5.098 1 74.5 82 TYR A O 1
ATOM 629 N N . SER A 1 83 ? -2.719 20.328 4.914 1 74.62 83 SER A N 1
ATOM 630 C CA . SER A 1 83 ? -2.971 20.781 6.277 1 74.62 83 SER A CA 1
ATOM 631 C C . SER A 1 83 ? -2.801 19.656 7.281 1 74.62 83 SER A C 1
ATOM 633 O O . SER A 1 83 ? -2.629 19.891 8.477 1 74.62 83 SER A O 1
ATOM 635 N N . GLY A 1 84 ? -2.951 18.438 6.789 1 75.94 84 GLY A N 1
ATOM 636 C CA . GLY A 1 84 ? -2.91 17.281 7.68 1 75.94 84 GLY A CA 1
ATOM 637 C C . GLY A 1 84 ? -4.203 17.078 8.445 1 75.94 84 GLY A C 1
ATOM 638 O O . GLY A 1 84 ? -4.277 16.219 9.328 1 75.94 84 GLY A O 1
ATOM 639 N N . GLN A 1 85 ? -5.207 17.75 8.18 1 79.94 85 GLN A N 1
ATOM 640 C CA . GLN A 1 85 ? -6.477 17.656 8.891 1 79.94 85 GLN A CA 1
ATOM 641 C C . GLN A 1 85 ? -7.258 16.422 8.453 1 79.94 85 GLN A C 1
ATOM 643 O O . GLN A 1 85 ? -7.312 16.109 7.262 1 79.94 85 GLN A O 1
ATOM 648 N N . LEU A 1 86 ? -7.844 15.758 9.453 1 83.44 86 LEU A N 1
ATOM 649 C CA . LEU A 1 86 ? -8.781 14.672 9.172 1 83.44 86 LEU A CA 1
ATOM 650 C C . LEU A 1 86 ? -10.078 15.219 8.586 1 83.44 86 LEU A C 1
ATOM 652 O O . LEU A 1 86 ? -10.719 16.078 9.18 1 83.44 86 LEU A O 1
ATOM 656 N N . LEU A 1 87 ? -10.438 14.805 7.473 1 84.56 87 LEU A N 1
ATOM 657 C CA . LEU A 1 87 ? -11.617 15.312 6.781 1 84.56 87 LEU A CA 1
ATOM 658 C C . LEU A 1 87 ? -12.82 14.398 7.008 1 84.56 87 LEU A C 1
ATOM 660 O O . LEU A 1 87 ? -13.922 14.875 7.305 1 84.56 87 LEU A O 1
ATOM 664 N N . THR A 1 88 ? -12.641 13.117 6.797 1 86.31 88 THR A N 1
ATOM 665 C CA . THR A 1 88 ? -13.711 12.141 6.973 1 86.31 88 THR A CA 1
ATOM 666 C C . THR A 1 88 ? -13.133 10.734 7.148 1 86.31 88 THR A C 1
ATOM 668 O O . THR A 1 88 ? -11.922 10.547 7.066 1 86.31 88 THR A O 1
ATOM 671 N N . GLU A 1 89 ? -14.016 9.812 7.473 1 86.94 89 GLU A N 1
ATOM 672 C CA . GLU A 1 89 ? -13.688 8.391 7.559 1 86.94 89 GLU A CA 1
ATOM 673 C C . GLU A 1 89 ? -14.617 7.559 6.676 1 86.94 89 GLU A C 1
ATOM 675 O O . GLU A 1 89 ? -15.828 7.781 6.656 1 86.94 89 GLU A O 1
ATOM 680 N N . LEU A 1 90 ? -14.023 6.758 5.906 1 88.06 90 LEU A N 1
ATOM 681 C CA . LEU A 1 90 ? -14.797 5.797 5.125 1 88.06 90 LEU A CA 1
ATOM 682 C C . LEU A 1 90 ? -15.039 4.523 5.926 1 88.06 90 LEU A C 1
ATOM 684 O O . LEU A 1 90 ? -14.094 3.814 6.281 1 88.06 90 LEU A O 1
ATOM 688 N N . ARG A 1 91 ? -16.297 4.246 6.191 1 91.19 91 ARG A N 1
ATOM 689 C CA . ARG A 1 91 ? -16.672 3.104 7.02 1 91.19 91 ARG A CA 1
ATOM 690 C C . ARG A 1 91 ? -17.438 2.061 6.207 1 91.19 91 ARG A C 1
ATOM 692 O O . ARG A 1 91 ? -18.297 2.408 5.395 1 91.19 91 ARG A O 1
ATOM 699 N N . GLY A 1 92 ? -17.062 0.808 6.375 1 89.88 92 GLY A N 1
ATOM 700 C CA . GLY A 1 92 ? -17.703 -0.287 5.676 1 89.88 92 GLY A CA 1
ATOM 701 C C . GLY A 1 92 ? -17.156 -1.648 6.047 1 89.88 92 GLY A C 1
ATOM 702 O O . GLY A 1 92 ? -17.891 -2.639 6.074 1 89.88 92 GLY A O 1
ATOM 703 N N . HIS A 1 93 ? -15.859 -1.688 6.328 1 89.62 93 HIS A N 1
ATOM 704 C CA . HIS A 1 93 ? -15.234 -2.932 6.758 1 89.62 93 HIS A CA 1
ATOM 705 C C . HIS A 1 93 ? -15.711 -3.338 8.148 1 89.62 93 HIS A C 1
ATOM 707 O O . HIS A 1 93 ? -15.93 -2.482 9.008 1 89.62 93 HIS A O 1
ATOM 713 N N . TYR A 1 94 ? -15.781 -4.594 8.391 1 91.19 94 TYR A N 1
ATOM 714 C CA . TYR A 1 94 ? -16.234 -5.098 9.68 1 91.19 94 TYR A CA 1
ATOM 715 C C . TYR A 1 94 ? -15.062 -5.383 10.602 1 91.19 94 TYR A C 1
ATOM 717 O O . TYR A 1 94 ? -15.258 -5.727 11.773 1 91.19 94 TYR A O 1
ATOM 725 N N . ASN A 1 95 ? -13.93 -5.324 10.164 1 91.94 95 ASN A N 1
ATOM 726 C CA . ASN A 1 95 ? -12.68 -5.531 10.883 1 91.94 95 ASN A CA 1
ATOM 727 C C . ASN A 1 95 ? -11.578 -4.605 10.375 1 91.94 95 ASN A C 1
ATOM 729 O O . ASN A 1 95 ? -11.844 -3.684 9.602 1 91.94 95 ASN A O 1
ATOM 733 N N . TYR A 1 96 ? -10.367 -4.789 10.789 1 86.69 96 TYR A N 1
ATOM 734 C CA . TYR A 1 96 ? -9.242 -3.912 10.469 1 86.69 96 TYR A CA 1
ATOM 735 C C . TYR A 1 96 ? -9.078 -3.773 8.961 1 86.69 96 TYR A C 1
ATOM 737 O O . TYR A 1 96 ? -9.219 -4.75 8.219 1 86.69 96 TYR A O 1
ATOM 745 N N . VAL A 1 97 ? -8.867 -2.553 8.555 1 87.31 97 VAL A N 1
ATOM 746 C CA . VAL A 1 97 ? -8.406 -2.301 7.191 1 87.31 97 VAL A CA 1
ATOM 747 C C . VAL A 1 97 ? -6.879 -2.389 7.141 1 87.31 97 VAL A C 1
ATOM 749 O O . VAL A 1 97 ? -6.188 -1.739 7.926 1 87.31 97 VAL A O 1
ATOM 752 N N . ASN A 1 98 ? -6.344 -3.189 6.215 1 83.69 98 ASN A N 1
ATOM 753 C CA . ASN A 1 98 ? -4.91 -3.459 6.195 1 83.69 98 ASN A CA 1
ATOM 754 C C . ASN A 1 98 ? -4.207 -2.697 5.074 1 83.69 98 ASN A C 1
ATOM 756 O O . ASN A 1 98 ? -3.014 -2.414 5.164 1 83.69 98 ASN A O 1
ATOM 760 N N . CYS A 1 99 ? -4.953 -2.439 4.078 1 84.62 99 CYS A N 1
ATOM 761 C CA . CYS A 1 99 ? -4.352 -1.806 2.91 1 84.62 99 CYS A CA 1
ATOM 762 C C . CYS A 1 99 ? -5.41 -1.091 2.076 1 84.62 99 CYS A C 1
ATOM 764 O O . CYS A 1 99 ? -6.59 -1.442 2.127 1 84.62 99 CYS A O 1
ATOM 766 N N . CYS A 1 100 ? -5.008 -0.096 1.306 1 86.19 100 CYS A N 1
ATOM 767 C CA . CYS A 1 100 ? -5.863 0.557 0.322 1 86.19 100 CYS A CA 1
ATOM 768 C C . CYS A 1 100 ? -5.035 1.167 -0.803 1 86.19 100 CYS A C 1
ATOM 770 O O . CYS A 1 100 ? -3.863 1.492 -0.61 1 86.19 100 CYS A O 1
ATOM 772 N N . THR A 1 101 ? -5.633 1.22 -1.942 1 83.62 101 THR A N 1
ATOM 773 C CA . THR A 1 101 ? -4.973 1.774 -3.119 1 83.62 101 THR A CA 1
ATOM 774 C C . THR A 1 101 ? -5.992 2.396 -4.066 1 83.62 101 THR A C 1
ATOM 776 O O . THR A 1 101 ? -7.125 1.918 -4.172 1 83.62 101 THR A O 1
ATOM 779 N N . PHE A 1 102 ? -5.559 3.443 -4.684 1 81.12 102 PHE A N 1
ATOM 780 C CA . PHE A 1 102 ? -6.406 4.004 -5.73 1 81.12 102 PHE A CA 1
ATOM 781 C C . PHE A 1 102 ? -6.227 3.248 -7.039 1 81.12 102 PHE A C 1
ATOM 783 O O . PHE A 1 102 ? -5.129 2.775 -7.344 1 81.12 102 PHE A O 1
ATOM 790 N N . GLN A 1 103 ? -7.348 3.227 -7.73 1 77.88 103 GLN A N 1
ATOM 791 C CA . GLN A 1 103 ? -7.23 2.793 -9.117 1 77.88 103 GLN A CA 1
ATOM 792 C C . GLN A 1 103 ? -6.473 3.82 -9.953 1 77.88 103 GLN A C 1
ATOM 794 O O . GLN A 1 103 ? -6.266 4.953 -9.516 1 77.88 103 GLN A O 1
ATOM 799 N N . SER A 1 104 ? -5.992 3.402 -11.172 1 69.25 104 SER A N 1
ATOM 800 C CA . SER A 1 104 ? -5.078 4.195 -11.984 1 69.25 104 SER A CA 1
ATOM 801 C C . SER A 1 104 ? -5.688 5.547 -12.344 1 69.25 104 SER A C 1
ATOM 803 O O . SER A 1 104 ? -4.973 6.547 -12.438 1 69.25 104 SER A O 1
ATOM 805 N N . ASP A 1 105 ? -6.973 5.656 -12.461 1 69.38 105 ASP A N 1
ATOM 806 C CA . ASP A 1 105 ? -7.59 6.926 -12.82 1 69.38 105 ASP A CA 1
ATOM 807 C C . ASP A 1 105 ? -8.047 7.695 -11.586 1 69.38 105 ASP A C 1
ATOM 809 O O . ASP A 1 105 ? -8.625 8.773 -11.695 1 69.38 105 ASP A O 1
ATOM 813 N N . PHE A 1 106 ? -7.809 7.164 -10.422 1 74.12 106 PHE A N 1
ATOM 814 C CA . PHE A 1 106 ? -7.98 7.773 -9.109 1 74.12 106 PHE A CA 1
ATOM 815 C C . PHE A 1 106 ? -9.453 8.078 -8.836 1 74.12 106 PHE A C 1
ATOM 817 O O . PHE A 1 106 ? -9.773 8.93 -8.008 1 74.12 106 PHE A O 1
ATOM 824 N N . GLN A 1 107 ? -10.367 7.402 -9.484 1 76.25 107 GLN A N 1
ATOM 825 C CA . GLN A 1 107 ? -11.805 7.578 -9.281 1 76.25 107 GLN A CA 1
ATOM 826 C C . GLN A 1 107 ? -12.312 6.699 -8.148 1 76.25 107 GLN A C 1
ATOM 828 O O . GLN A 1 107 ? -13.266 7.055 -7.457 1 76.25 107 GLN A O 1
ATOM 833 N N . GLU A 1 108 ? -11.672 5.582 -8.016 1 83 108 GLU A N 1
ATOM 834 C CA . GLU A 1 108 ? -12.086 4.641 -6.984 1 83 108 GLU A CA 1
ATOM 835 C C . GLU A 1 108 ? -10.906 4.246 -6.098 1 83 108 GLU A C 1
ATOM 837 O O . GLU A 1 108 ? -9.781 4.086 -6.582 1 83 108 GLU A O 1
ATOM 842 N N . LEU A 1 109 ? -11.258 4.121 -4.785 1 86.19 109 LEU A N 1
ATOM 843 C CA . LEU A 1 109 ? -10.328 3.576 -3.803 1 86.19 109 LEU A CA 1
ATOM 844 C C . LEU A 1 109 ? -10.719 2.154 -3.416 1 86.19 109 LEU A C 1
ATOM 846 O O . LEU A 1 109 ? -11.891 1.89 -3.109 1 86.19 109 LEU A O 1
ATOM 850 N N . TYR A 1 110 ? -9.742 1.254 -3.508 1 85.5 110 TYR A N 1
ATOM 851 C CA . TYR A 1 110 ? -9.977 -0.115 -3.062 1 85.5 110 TYR A CA 1
ATOM 852 C C . TYR A 1 110 ? -9.289 -0.378 -1.726 1 85.5 110 TYR A C 1
ATOM 854 O O . TYR A 1 110 ? -8.172 0.08 -1.492 1 85.5 110 TYR A O 1
ATOM 862 N N . SER A 1 111 ? -10.008 -1.121 -0.882 1 87.25 111 SER A N 1
ATOM 863 C CA . SER A 1 111 ? -9.438 -1.472 0.415 1 87.25 111 SER A CA 1
ATOM 864 C C . SER A 1 111 ? -9.586 -2.963 0.697 1 87.25 111 SER A C 1
ATOM 866 O O . SER A 1 111 ? -10.547 -3.594 0.251 1 87.25 111 SER A O 1
ATOM 868 N N . GLY A 1 112 ? -8.602 -3.498 1.338 1 87.62 112 GLY A N 1
ATOM 869 C CA . GLY A 1 112 ? -8.609 -4.863 1.84 1 87.62 112 GLY A CA 1
ATOM 870 C C . GLY A 1 112 ? -8.492 -4.945 3.35 1 87.62 112 GLY A C 1
ATOM 871 O O . GLY A 1 112 ? -7.742 -4.18 3.961 1 87.62 112 GLY A O 1
ATOM 872 N N . GLY A 1 113 ? -9.227 -5.895 3.896 1 86.81 113 GLY A N 1
ATOM 873 C CA . GLY A 1 113 ? -9.273 -5.922 5.348 1 86.81 113 GLY A CA 1
ATOM 874 C C . GLY A 1 113 ? -9.117 -7.32 5.922 1 86.81 113 GLY A C 1
ATOM 875 O O . GLY A 1 113 ? -8.969 -8.289 5.176 1 86.81 113 GLY A O 1
ATOM 876 N N . SER A 1 114 ? -9.07 -7.27 7.281 1 88.19 114 SER A N 1
ATOM 877 C CA . SER A 1 114 ? -9.023 -8.516 8.039 1 88.19 114 SER A CA 1
ATOM 878 C C . SER A 1 114 ? -10.375 -9.219 8.031 1 88.19 114 SER A C 1
ATOM 880 O O . SER A 1 114 ? -10.484 -10.375 8.453 1 88.19 114 SER A O 1
ATOM 882 N N . ASP A 1 115 ? -11.359 -8.633 7.469 1 88.81 115 ASP A N 1
ATOM 883 C CA . ASP A 1 115 ? -12.672 -9.242 7.297 1 88.81 115 ASP A CA 1
ATOM 884 C C . ASP A 1 115 ? -12.727 -10.078 6.02 1 88.81 115 ASP A C 1
ATOM 886 O O . ASP A 1 115 ? -13.781 -10.586 5.648 1 88.81 115 ASP A O 1
ATOM 890 N N . VAL A 1 116 ? -11.688 -10.164 5.293 1 88.38 116 VAL A N 1
ATOM 891 C CA . VAL A 1 116 ? -11.461 -11.023 4.137 1 88.38 116 VAL A CA 1
ATOM 892 C C . VAL A 1 116 ? -12.148 -10.422 2.91 1 88.38 116 VAL A C 1
ATOM 894 O O . VAL A 1 116 ? -12.211 -11.062 1.854 1 88.38 116 VAL A O 1
ATOM 897 N N . ASN A 1 117 ? -12.594 -9.18 3.002 1 87.31 117 ASN A N 1
ATOM 898 C CA . ASN A 1 117 ? -13.305 -8.523 1.906 1 87.31 117 ASN A CA 1
ATOM 899 C C . ASN A 1 117 ? -12.438 -7.461 1.237 1 87.31 117 ASN A C 1
ATOM 901 O O . ASN A 1 117 ? -11.539 -6.902 1.864 1 87.31 117 ASN A O 1
ATOM 905 N N . ILE A 1 118 ? -12.727 -7.289 0.013 1 87.81 118 ILE A N 1
ATOM 906 C CA . ILE A 1 118 ? -12.258 -6.133 -0.737 1 87.81 118 ILE A CA 1
ATOM 907 C C . ILE A 1 118 ? -13.43 -5.199 -1.042 1 87.81 118 ILE A C 1
ATOM 909 O O . ILE A 1 118 ? -14.453 -5.633 -1.578 1 87.81 118 ILE A O 1
ATOM 913 N N . LEU A 1 119 ? -13.258 -3.975 -0.663 1 89.06 119 LEU A N 1
ATOM 914 C CA . LEU A 1 119 ? -14.312 -3 -0.904 1 89.06 119 LEU A CA 1
ATOM 915 C C . LEU A 1 119 ? -13.836 -1.904 -1.853 1 89.06 119 LEU A C 1
ATOM 917 O O . LEU A 1 119 ? -12.656 -1.548 -1.854 1 89.06 119 LEU A O 1
ATOM 921 N N . ALA A 1 120 ? -14.758 -1.358 -2.633 1 87.31 120 ALA A N 1
ATOM 922 C CA . ALA A 1 120 ? -14.516 -0.21 -3.504 1 87.31 120 ALA A CA 1
ATOM 923 C C . ALA A 1 120 ? -15.258 1.026 -3 1 87.31 120 ALA A C 1
ATOM 925 O O . ALA A 1 120 ? -16.406 0.938 -2.582 1 87.31 120 ALA A O 1
ATOM 926 N N . TRP A 1 121 ? -14.469 2.115 -3.023 1 87.31 121 TRP A N 1
ATOM 927 C CA . TRP A 1 121 ? -15.016 3.381 -2.543 1 87.31 121 TRP A CA 1
ATOM 928 C C . TRP A 1 121 ? -14.953 4.449 -3.631 1 87.31 121 TRP A C 1
ATOM 930 O O . TRP A 1 121 ? -13.977 4.531 -4.375 1 87.31 121 TRP A O 1
ATOM 940 N N . ILE A 1 122 ? -16 5.285 -3.729 1 83.88 122 ILE A N 1
ATOM 941 C CA . ILE A 1 122 ? -15.961 6.551 -4.457 1 83.88 122 ILE A CA 1
ATOM 942 C C . ILE A 1 122 ? -16 7.715 -3.469 1 83.88 122 ILE A C 1
ATOM 944 O O . ILE A 1 122 ? -17.078 8.141 -3.039 1 83.88 122 ILE A O 1
ATOM 948 N N . PRO A 1 123 ? -14.688 8.016 -3.094 1 78.06 123 PRO A N 1
ATOM 949 C CA . PRO A 1 123 ? -14.672 9.078 -2.086 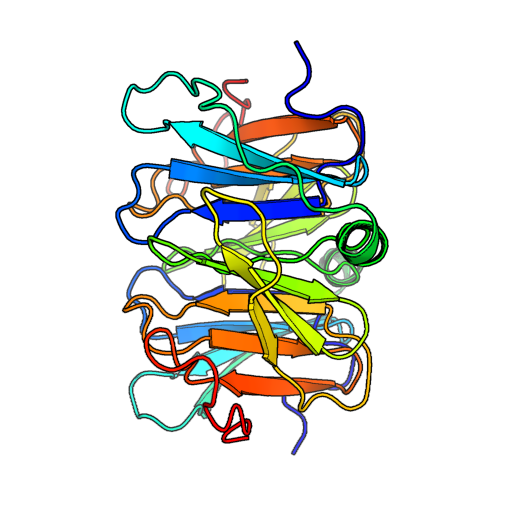1 78.06 123 PRO A CA 1
ATOM 950 C C . PRO A 1 123 ? -15.211 10.406 -2.613 1 78.06 123 PRO A C 1
ATOM 952 O O . PRO A 1 123 ? -15 10.742 -3.783 1 78.06 123 PRO A O 1
ATOM 955 N N . ASP A 1 124 ? -16.094 11.023 -1.838 1 74.81 124 ASP A N 1
ATOM 956 C CA . ASP A 1 124 ? -16.562 12.352 -2.203 1 74.81 124 ASP A CA 1
ATOM 957 C C . ASP A 1 124 ? -15.477 13.406 -2.012 1 74.81 124 ASP A C 1
ATOM 959 O O . ASP A 1 124 ? -15.289 13.922 -0.909 1 74.81 124 ASP A O 1
ATOM 963 N N . LEU A 1 125 ? -14.578 13.492 -2.934 1 65.88 125 LEU A N 1
ATOM 964 C CA . LEU A 1 125 ? -13.43 14.391 -2.838 1 65.88 125 LEU A CA 1
ATOM 965 C C . LEU A 1 125 ? -13.875 15.844 -2.877 1 65.88 125 LEU A C 1
ATOM 967 O O . LEU A 1 125 ? -13.078 16.75 -2.631 1 65.88 125 LEU A O 1
ATOM 971 N N . GLY A 1 126 ? -15.125 16.062 -3.277 1 57.38 126 GLY A N 1
ATOM 972 C CA . GLY A 1 126 ? -15.688 17.406 -3.246 1 57.38 126 GLY A CA 1
ATOM 973 C C . GLY A 1 126 ? -16.359 17.734 -1.931 1 57.38 126 GLY A C 1
ATOM 974 O O . GLY A 1 126 ? -16.328 18.891 -1.479 1 57.38 126 GLY A O 1
ATOM 975 N N . ARG A 1 127 ? -17.672 16.969 -1.436 1 50.94 127 ARG A N 1
ATOM 976 C CA . ARG A 1 127 ? -18.641 17.312 -0.4 1 50.94 127 ARG A CA 1
ATOM 977 C C . ARG A 1 127 ? -18.344 16.562 0.894 1 50.94 127 ARG A C 1
ATOM 979 O O . ARG A 1 127 ? -18.188 15.336 0.884 1 50.94 127 ARG A O 1
ATOM 986 N N . THR A 1 128 ? -17.703 17.094 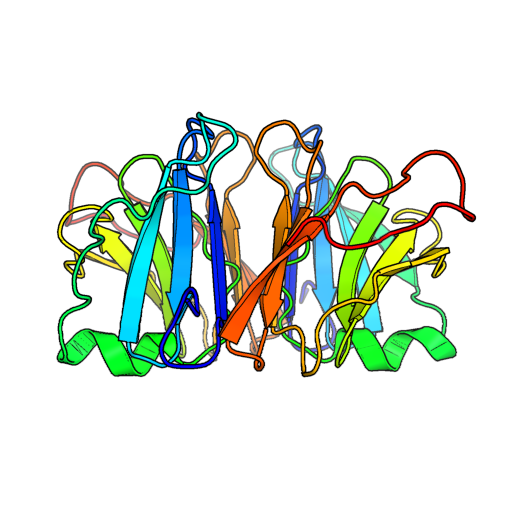1.932 1 47.47 128 THR A N 1
ATOM 987 C CA . THR A 1 128 ? -17.609 16.516 3.266 1 47.47 128 THR A CA 1
ATOM 988 C C . THR A 1 128 ? -18.781 15.57 3.533 1 47.47 128 THR A C 1
ATOM 990 O O . THR A 1 128 ? -18.766 14.812 4.508 1 47.47 128 THR A O 1
ATOM 993 N N . GLY A 1 129 ? -20 15.836 3.082 1 41.12 129 GLY A N 1
ATOM 994 C CA . GLY A 1 129 ? -21.172 15.117 3.539 1 41.12 129 GLY A CA 1
ATOM 995 C C . GLY A 1 129 ? -21.25 13.695 3.01 1 41.12 129 GLY A C 1
ATOM 996 O O . GLY A 1 129 ? -22.312 13.07 3.027 1 41.12 129 GLY A O 1
ATOM 997 N N . ALA A 1 130 ? -20.484 13.234 2.131 1 42.16 130 ALA A N 1
ATOM 998 C CA . ALA A 1 130 ? -20.844 12.25 1.114 1 42.16 130 ALA A CA 1
ATOM 999 C C . ALA A 1 130 ? -20.938 10.852 1.716 1 42.16 130 ALA A C 1
ATOM 1001 O O . ALA A 1 130 ? -20.25 10.547 2.701 1 42.16 130 ALA A O 1
ATOM 1002 N N . GLU A 1 131 ? -21.875 10.164 1.304 1 47.59 131 GLU A N 1
ATOM 1003 C CA . GLU A 1 131 ? -22.266 8.789 1.578 1 47.59 131 GLU A CA 1
ATOM 1004 C C . GLU A 1 131 ? -21.219 7.797 1.091 1 47.59 131 GLU A C 1
ATOM 1006 O O . GLU A 1 131 ? -20.812 7.828 -0.075 1 47.59 131 GLU A O 1
ATOM 1011 N N . ASN A 1 132 ? -20.156 7.582 1.785 1 54 132 ASN A N 1
ATOM 1012 C CA . ASN A 1 132 ? -19.062 6.648 1.575 1 54 132 ASN A CA 1
ATOM 1013 C C . ASN A 1 132 ? -19.516 5.199 1.729 1 54 132 ASN A C 1
ATOM 1015 O O . ASN A 1 132 ? -19.219 4.555 2.734 1 54 132 ASN A O 1
ATOM 1019 N N . GLU A 1 133 ? -20.688 4.887 1.182 1 55.81 133 GLU A N 1
ATOM 1020 C CA . GLU A 1 133 ? -21.047 3.477 1.31 1 55.81 133 GLU A CA 1
ATOM 1021 C C . GLU A 1 133 ? -20.25 2.611 0.343 1 55.81 133 GLU A C 1
ATOM 1023 O O . GLU A 1 133 ? -20.109 2.951 -0.833 1 55.81 133 GLU A O 1
ATOM 1028 N N . PRO A 1 134 ? -19.531 1.773 0.861 1 54.75 134 PRO A N 1
ATOM 1029 C CA . PRO A 1 134 ? -18.859 0.845 -0.047 1 54.75 134 PRO A CA 1
ATOM 1030 C C . PRO A 1 134 ? -19.812 0.182 -1.035 1 54.75 134 PRO A C 1
ATOM 1032 O O . PRO A 1 134 ? -20.984 -0.03 -0.716 1 54.75 134 PRO A O 1
ATOM 1035 N N . LYS A 1 135 ? -19.531 0.243 -2.365 1 50.44 135 LYS A N 1
ATOM 1036 C CA . LYS A 1 135 ? -20.281 -0.548 -3.326 1 50.44 135 LYS A CA 1
ATOM 1037 C C . LYS A 1 135 ? -19.984 -2.035 -3.182 1 50.44 135 LYS A C 1
ATOM 1039 O O . LYS A 1 135 ? -20.625 -2.873 -3.818 1 50.44 135 LYS A O 1
ATOM 1044 N N . GLY A 1 136 ? -19.438 -2.672 -2.25 1 43.47 136 GLY A N 1
ATOM 1045 C CA . GLY A 1 136 ? -19.219 -4.109 -2.25 1 43.47 136 GLY A CA 1
ATOM 1046 C C . GLY A 1 136 ? -20.359 -4.887 -1.638 1 43.47 136 GLY A C 1
ATOM 1047 O O . GLY A 1 136 ? -21.188 -4.324 -0.91 1 43.47 136 GLY A O 1
ATOM 1048 N N . ASN B 1 1 ? -19.219 -14.523 -1.688 1 47.81 1 ASN B N 1
ATOM 1049 C CA . ASN B 1 1 ? -17.969 -15.227 -1.914 1 47.81 1 ASN B CA 1
ATOM 1050 C C . ASN B 1 1 ? -16.766 -14.336 -1.629 1 47.81 1 ASN B C 1
ATOM 1052 O O . ASN B 1 1 ? -16.719 -13.188 -2.07 1 47.81 1 ASN B O 1
ATOM 1056 N N . THR B 1 2 ? -15.961 -14.586 -0.474 1 62.94 2 THR B N 1
ATOM 1057 C CA . THR B 1 2 ? -14.875 -13.734 0.006 1 62.94 2 THR B CA 1
ATOM 1058 C C . THR B 1 2 ? -13.719 -13.727 -0.984 1 62.94 2 THR B C 1
ATOM 1060 O O . THR B 1 2 ? -13.508 -14.703 -1.712 1 62.94 2 THR B O 1
ATOM 1063 N N . ALA B 1 3 ? -13.188 -12.547 -1.331 1 73.44 3 ALA B N 1
ATOM 1064 C CA . ALA B 1 3 ? -12.07 -12.414 -2.26 1 73.44 3 ALA B CA 1
ATOM 1065 C C . ALA B 1 3 ? -10.914 -13.328 -1.858 1 73.44 3 ALA B C 1
ATOM 1067 O O . ALA B 1 3 ? -10.258 -13.914 -2.717 1 73.44 3 ALA B O 1
ATOM 1068 N N . HIS B 1 4 ? -10.766 -13.633 -0.569 1 83.56 4 HIS B N 1
ATOM 1069 C CA . HIS B 1 4 ? -9.672 -14.414 -0.009 1 83.56 4 HIS B CA 1
ATOM 1070 C C . HIS B 1 4 ? -10.156 -15.289 1.141 1 83.56 4 HIS B C 1
ATOM 1072 O O . HIS B 1 4 ? -11.242 -15.062 1.688 1 83.56 4 HIS B O 1
ATOM 1078 N N . ASN B 1 5 ? -9.461 -16.453 1.336 1 83.62 5 ASN B N 1
ATOM 1079 C CA . ASN B 1 5 ? -9.625 -17.25 2.543 1 83.62 5 ASN B CA 1
ATOM 1080 C C . ASN B 1 5 ? -8.633 -16.828 3.631 1 83.62 5 ASN B C 1
ATOM 1082 O O . ASN B 1 5 ? -7.793 -17.625 4.047 1 83.62 5 ASN B O 1
ATOM 1086 N N . GLY B 1 6 ? -8.617 -15.617 4.035 1 86.56 6 GLY B N 1
ATOM 1087 C CA . GLY B 1 6 ? -7.754 -14.945 4.996 1 86.56 6 GLY B CA 1
ATOM 1088 C C . GLY B 1 6 ? -7.746 -13.438 4.832 1 86.56 6 GLY B C 1
ATOM 1089 O O . GLY B 1 6 ? -8.492 -12.891 4.02 1 86.56 6 GLY B O 1
ATOM 1090 N N . ARG B 1 7 ? -6.977 -12.836 5.629 1 87.25 7 ARG B N 1
ATOM 1091 C CA . ARG B 1 7 ? -6.887 -11.375 5.566 1 87.25 7 ARG B CA 1
ATOM 1092 C C . ARG B 1 7 ? -6.316 -10.922 4.227 1 87.25 7 ARG B C 1
ATOM 1094 O O . ARG B 1 7 ? -5.441 -11.578 3.66 1 87.25 7 ARG B O 1
ATOM 1101 N N . VAL B 1 8 ? -6.883 -9.883 3.744 1 86.69 8 VAL B N 1
ATOM 1102 C CA . VAL B 1 8 ? -6.277 -9.211 2.598 1 86.69 8 VAL B CA 1
ATOM 1103 C C . VAL B 1 8 ? -5.227 -8.211 3.078 1 86.69 8 VAL B C 1
ATOM 1105 O O . VAL B 1 8 ? -5.559 -7.219 3.725 1 86.69 8 VAL B O 1
ATOM 1108 N N . ASN B 1 9 ? -3.996 -8.461 2.668 1 83.81 9 ASN B N 1
ATOM 1109 C CA . ASN B 1 9 ? -2.914 -7.672 3.252 1 83.81 9 ASN B CA 1
ATOM 1110 C C . ASN B 1 9 ? -2.221 -6.805 2.205 1 83.81 9 ASN B C 1
ATOM 1112 O O . ASN B 1 9 ? -1.358 -5.992 2.539 1 83.81 9 ASN B O 1
ATOM 1116 N N . GLY B 1 10 ? -2.566 -6.926 1.021 1 84.31 10 GLY B N 1
ATOM 1117 C CA . GLY B 1 10 ? -1.949 -6.137 -0.032 1 84.31 10 GLY B CA 1
ATOM 1118 C C . GLY B 1 10 ? -2.85 -5.941 -1.236 1 84.31 10 GLY B C 1
ATOM 1119 O O . GLY B 1 10 ? -3.584 -6.852 -1.623 1 84.31 10 GLY B O 1
ATOM 1120 N N . LEU B 1 11 ? -2.73 -4.773 -1.79 1 85.25 11 LEU B N 1
ATOM 1121 C CA . LEU B 1 11 ? -3.438 -4.402 -3.012 1 85.25 11 LEU B CA 1
ATOM 1122 C C . LEU B 1 11 ? -2.531 -3.604 -3.941 1 85.25 11 LEU B C 1
ATOM 1124 O O . LEU B 1 11 ? -1.762 -2.754 -3.488 1 85.25 11 LEU B O 1
ATOM 1128 N N . CYS B 1 12 ? -2.643 -3.916 -5.211 1 83.94 12 CYS B N 1
ATOM 1129 C CA . CYS B 1 12 ? -2.008 -3.033 -6.184 1 83.94 12 CYS B CA 1
ATOM 1130 C C . CYS B 1 12 ? -2.631 -3.203 -7.562 1 83.94 12 CYS B C 1
ATOM 1132 O O . CYS B 1 12 ? -3.096 -4.289 -7.906 1 83.94 12 CYS B O 1
ATOM 1134 N N . PHE B 1 13 ? -2.617 -2.129 -8.234 1 82.44 13 PHE B N 1
ATOM 1135 C CA . PHE B 1 13 ? -3.035 -2.199 -9.633 1 82.44 13 PHE B CA 1
ATOM 1136 C C . PHE B 1 13 ? -1.831 -2.391 -10.547 1 82.44 13 PHE B C 1
ATOM 1138 O O . PHE B 1 13 ? -0.77 -1.807 -10.32 1 82.44 13 PHE B O 1
ATOM 1145 N N . THR B 1 14 ? -2.172 -3.152 -11.586 1 81.25 14 THR B N 1
ATOM 1146 C CA . THR B 1 14 ? -1.154 -3.225 -12.633 1 81.25 14 THR B CA 1
ATOM 1147 C C . THR B 1 14 ? -1.024 -1.886 -13.352 1 81.25 14 THR B C 1
ATOM 1149 O O . THR B 1 14 ? -1.944 -1.065 -13.32 1 81.25 14 THR B O 1
ATOM 1152 N N . SER B 1 15 ? 0.143 -1.699 -13.938 1 76.69 15 SER B N 1
ATOM 1153 C CA . SER B 1 15 ? 0.476 -0.395 -14.508 1 76.69 15 SER B CA 1
ATOM 1154 C C . SER B 1 15 ? -0.485 -0.016 -15.625 1 76.69 15 SER B C 1
ATOM 1156 O O . SER B 1 15 ? -0.679 1.168 -15.914 1 76.69 15 SER B O 1
ATOM 1158 N N . ASP B 1 16 ? -1.056 -0.931 -16.25 1 75.06 16 ASP B N 1
ATOM 1159 C CA . ASP B 1 16 ? -2.004 -0.634 -17.312 1 75.06 16 ASP B CA 1
ATOM 1160 C C . ASP B 1 16 ? -3.387 -0.315 -16.75 1 75.06 16 ASP B C 1
ATOM 1162 O O . ASP B 1 16 ? -4.281 0.103 -17.484 1 75.06 16 ASP B O 1
ATOM 1166 N N . GLY B 1 17 ? -3.572 -0.527 -15.438 1 78.12 17 GLY B N 1
ATOM 1167 C CA . GLY B 1 17 ? -4.824 -0.206 -14.766 1 78.12 17 GLY B CA 1
ATOM 1168 C C . GLY B 1 17 ? -5.914 -1.228 -15.023 1 78.12 17 GLY B C 1
ATOM 1169 O O . GLY B 1 17 ? -7.059 -1.038 -14.602 1 78.12 17 GLY B O 1
ATOM 1170 N N . LEU B 1 18 ? -5.629 -2.326 -15.602 1 79 18 LEU B N 1
ATOM 1171 C CA . LEU B 1 18 ? -6.645 -3.275 -16.047 1 79 18 LEU B CA 1
ATOM 1172 C C . LEU B 1 18 ? -6.883 -4.352 -14.992 1 79 18 LEU B C 1
ATOM 1174 O O . LEU B 1 18 ? -7.938 -4.988 -14.977 1 79 18 LEU B O 1
ATOM 1178 N N . HIS B 1 19 ? -5.887 -4.535 -14.172 1 83.5 19 HIS B N 1
ATOM 1179 C CA . HIS B 1 19 ? -6.004 -5.621 -13.203 1 83.5 19 HIS B CA 1
ATOM 1180 C C . HIS B 1 19 ? -5.703 -5.129 -11.789 1 83.5 19 HIS B C 1
ATOM 1182 O O . HIS B 1 19 ? -4.805 -4.309 -11.586 1 83.5 19 HIS B 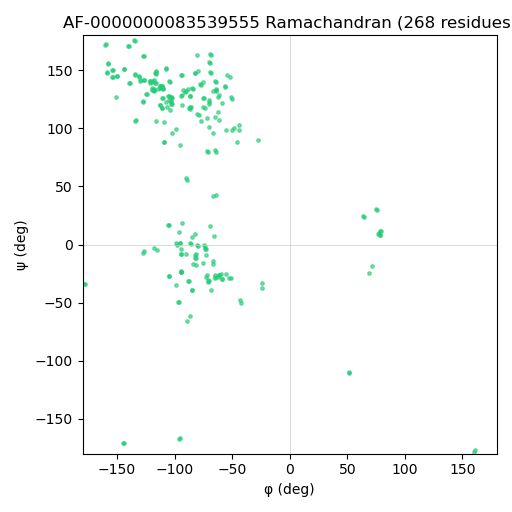O 1
ATOM 1188 N N . LEU B 1 20 ? -6.461 -5.637 -10.852 1 84.69 20 LEU B N 1
ATOM 1189 C CA . LEU B 1 20 ? -6.18 -5.508 -9.43 1 84.69 20 LEU B CA 1
ATOM 1190 C C . LEU B 1 20 ? -5.578 -6.793 -8.875 1 84.69 20 LEU B C 1
ATOM 1192 O O . LEU B 1 20 ? -6.168 -7.867 -9.008 1 84.69 20 LEU B O 1
ATOM 1196 N N . LEU B 1 21 ? -4.387 -6.629 -8.344 1 84.81 21 LEU B N 1
ATOM 1197 C CA . LEU B 1 21 ? -3.773 -7.742 -7.625 1 84.81 21 LEU B CA 1
ATOM 1198 C C . LEU B 1 21 ? -4.074 -7.66 -6.133 1 84.81 21 LEU B C 1
ATOM 1200 O O . LEU B 1 21 ? -3.926 -6.602 -5.523 1 84.81 21 LEU B O 1
ATOM 1204 N N . THR B 1 22 ? -4.559 -8.75 -5.617 1 86 22 THR B N 1
ATOM 1205 C CA . THR B 1 22 ? -4.785 -8.836 -4.176 1 86 22 THR B CA 1
ATOM 1206 C C . THR B 1 22 ? -3.918 -9.93 -3.559 1 86 22 THR B C 1
ATOM 1208 O O . THR B 1 22 ? -3.707 -10.984 -4.164 1 86 22 THR B O 1
ATOM 1211 N N . ILE B 1 23 ? -3.393 -9.578 -2.422 1 83.88 23 ILE B N 1
ATOM 1212 C CA . ILE B 1 23 ? -2.545 -10.5 -1.68 1 83.88 23 ILE B CA 1
ATOM 1213 C C . ILE B 1 23 ? -3.178 -10.812 -0.324 1 83.88 23 ILE B C 1
ATOM 1215 O O . ILE B 1 23 ? -3.598 -9.898 0.393 1 83.88 23 ILE B O 1
ATOM 1219 N N . GLY B 1 24 ? -3.191 -12.156 -0.036 1 83.5 24 GLY B N 1
ATOM 1220 C CA . GLY B 1 24 ? -3.846 -12.562 1.196 1 83.5 24 GLY B CA 1
ATOM 1221 C C . GLY B 1 24 ? -2.969 -13.438 2.078 1 83.5 24 GLY B C 1
ATOM 1222 O O . GLY B 1 24 ? -1.957 -13.969 1.621 1 83.5 24 GLY B O 1
ATOM 1223 N N . THR B 1 25 ? -3.391 -13.508 3.367 1 83.12 25 THR B N 1
ATOM 1224 C CA . THR B 1 25 ? -2.695 -14.375 4.309 1 83.12 25 THR B CA 1
ATOM 1225 C C . THR B 1 25 ? -3.037 -15.844 4.047 1 83.12 25 THR B C 1
ATOM 1227 O O . THR B 1 25 ? -2.535 -16.734 4.734 1 83.12 25 THR B O 1
ATOM 1230 N N . ASP B 1 26 ? -3.838 -16.125 3.1 1 80.25 26 ASP B N 1
ATOM 1231 C CA . ASP B 1 26 ? -4.094 -17.484 2.631 1 80.25 26 ASP B CA 1
ATOM 1232 C C . ASP B 1 26 ? -2.992 -17.953 1.687 1 80.25 26 ASP B C 1
ATOM 1234 O O . ASP B 1 26 ? -3.094 -19.031 1.095 1 80.25 26 ASP B O 1
ATOM 1238 N N . ASP B 1 27 ? -2.055 -17.109 1.454 1 78.12 27 ASP B N 1
ATOM 1239 C CA . ASP B 1 27 ? -0.872 -17.375 0.646 1 78.12 27 ASP B CA 1
ATOM 1240 C C . ASP B 1 27 ? -1.211 -17.375 -0.843 1 78.12 27 ASP B C 1
ATOM 1242 O O . ASP B 1 27 ? -0.588 -18.094 -1.63 1 78.12 27 ASP B O 1
ATOM 1246 N N . ARG B 1 28 ? -2.17 -16.641 -1.198 1 80.44 28 ARG B N 1
ATOM 1247 C CA . ARG B 1 28 ? -2.557 -16.531 -2.602 1 80.44 28 ARG B CA 1
ATOM 1248 C C . ARG B 1 28 ? -2.445 -15.094 -3.092 1 80.44 28 ARG B C 1
ATOM 1250 O O . ARG B 1 28 ? -2.746 -14.148 -2.352 1 80.44 28 ARG B O 1
ATOM 1257 N N . MET B 1 29 ? -1.979 -15.039 -4.23 1 82.5 29 MET B N 1
ATOM 1258 C CA . MET B 1 29 ? -2.141 -13.82 -5.023 1 82.5 29 MET B CA 1
ATOM 1259 C C . MET B 1 29 ? -3.238 -14 -6.066 1 82.5 29 MET B C 1
ATOM 1261 O O . MET B 1 29 ? -3.264 -15 -6.789 1 82.5 29 MET B O 1
ATOM 1265 N N . ARG B 1 30 ? -4.16 -13.078 -6.043 1 84.69 30 ARG B N 1
ATOM 1266 C CA . ARG B 1 30 ? -5.289 -13.172 -6.965 1 84.69 30 ARG B CA 1
ATOM 1267 C C . ARG B 1 30 ? -5.34 -11.953 -7.891 1 84.69 30 ARG B C 1
ATOM 1269 O O . ARG B 1 30 ? -5.148 -10.82 -7.445 1 84.69 30 ARG B O 1
ATOM 1276 N N . LEU B 1 31 ? -5.543 -12.297 -9.109 1 84.5 31 LEU B N 1
ATOM 1277 C CA . LEU B 1 31 ? -5.633 -11.258 -10.133 1 84.5 31 LEU B CA 1
ATOM 1278 C C . LEU B 1 31 ? -7.066 -11.086 -10.617 1 84.5 31 LEU B C 1
ATOM 1280 O O . LEU B 1 31 ? -7.699 -12.055 -11.055 1 84.5 31 LEU B O 1
ATOM 1284 N N . TRP B 1 32 ? -7.523 -9.844 -10.469 1 85.62 32 TRP B N 1
ATOM 1285 C CA . TRP B 1 32 ? -8.891 -9.5 -10.852 1 85.62 32 TRP B CA 1
ATOM 1286 C C . TRP B 1 32 ? -8.898 -8.586 -12.078 1 85.62 32 TRP B C 1
ATOM 1288 O O . TRP B 1 32 ? -8.086 -7.668 -12.172 1 85.62 32 TRP B O 1
ATOM 1298 N N . ASN B 1 33 ? -9.789 -8.883 -12.992 1 81.38 33 ASN B N 1
ATOM 1299 C CA . ASN B 1 33 ? -10.031 -7.949 -14.078 1 81.38 33 ASN B CA 1
ATOM 1300 C C . ASN B 1 33 ? -10.953 -6.812 -13.648 1 81.38 33 ASN B C 1
ATOM 1302 O O . ASN B 1 33 ? -12.094 -7.047 -13.25 1 81.38 33 ASN B O 1
ATOM 1306 N N . SER B 1 34 ? -10.398 -5.625 -13.594 1 72.88 34 SER B N 1
ATOM 1307 C CA . SER B 1 34 ? -11.164 -4.473 -13.141 1 72.88 34 SER B CA 1
ATOM 1308 C C . SER B 1 34 ? -11.711 -3.666 -14.312 1 72.88 34 SER B C 1
ATOM 1310 O O . SER B 1 34 ? -12.375 -2.643 -14.117 1 72.88 34 SER B O 1
ATOM 1312 N N . SER B 1 35 ? -11.461 -4.043 -15.492 1 65.88 35 SER B N 1
ATOM 1313 C CA . SER B 1 35 ? -11.82 -3.283 -16.688 1 65.88 35 SER B CA 1
ATOM 1314 C C . SER B 1 35 ? -13.328 -3.324 -16.938 1 65.88 35 SER B C 1
ATOM 1316 O O . SER B 1 35 ? -13.883 -2.422 -17.562 1 65.88 35 SER B O 1
ATOM 1318 N N . THR B 1 36 ? -13.953 -4.309 -16.5 1 61 36 THR B N 1
ATOM 1319 C CA . THR B 1 36 ? -15.344 -4.516 -16.891 1 61 36 THR B CA 1
ATOM 1320 C C . THR B 1 36 ? -16.297 -3.951 -15.844 1 61 36 THR B C 1
ATOM 1322 O O . THR B 1 36 ? -17.516 -4.031 -15.992 1 61 36 THR B O 1
ATOM 1325 N N . GLY B 1 37 ? -15.797 -3.242 -14.969 1 59.78 37 GLY B N 1
ATOM 1326 C CA . GLY B 1 37 ? -16.656 -2.795 -13.891 1 59.78 37 GLY B CA 1
ATOM 1327 C C . GLY B 1 37 ? -17.047 -3.904 -12.93 1 59.78 37 GLY B C 1
ATOM 1328 O O . GLY B 1 37 ? -17.625 -3.646 -11.867 1 59.78 37 GLY B O 1
ATOM 1329 N N . HIS B 1 38 ? -16.891 -5.121 -13.398 1 64.56 38 HIS B N 1
ATOM 1330 C CA . HIS B 1 38 ? -17.031 -6.285 -12.539 1 64.56 38 HIS B CA 1
ATOM 1331 C C . HIS B 1 38 ? -15.68 -6.918 -12.227 1 64.56 38 HIS B C 1
ATOM 1333 O O . HIS B 1 38 ? -14.844 -7.07 -13.117 1 64.56 38 HIS B O 1
ATOM 1339 N N . ASN B 1 39 ? -15.398 -6.906 -10.922 1 63.94 39 ASN B N 1
ATOM 1340 C CA . ASN B 1 39 ? -14.156 -7.578 -10.562 1 63.94 39 ASN B CA 1
ATOM 1341 C C . ASN B 1 39 ? -14.273 -9.094 -10.727 1 63.94 39 ASN B C 1
ATOM 1343 O O . ASN B 1 39 ? -15.008 -9.742 -9.984 1 63.94 39 ASN B O 1
ATOM 1347 N N . THR B 1 40 ? -13.695 -9.555 -11.867 1 72.31 40 THR B N 1
ATOM 1348 C CA . THR B 1 40 ? -13.672 -10.992 -12.125 1 72.31 40 THR B CA 1
ATOM 1349 C C . THR B 1 40 ? -12.289 -11.57 -11.844 1 72.31 40 THR B C 1
ATOM 1351 O O . THR B 1 40 ? -11.273 -10.984 -12.234 1 72.31 40 THR B O 1
ATOM 1354 N N . LEU B 1 41 ? -12.312 -12.594 -11.031 1 74.44 41 LEU B N 1
ATOM 1355 C CA . LEU B 1 41 ? -11.047 -13.289 -10.789 1 74.44 41 LEU B CA 1
ATOM 1356 C C . LEU B 1 41 ? -10.5 -13.891 -12.078 1 74.44 41 LEU B C 1
ATOM 1358 O O . LEU B 1 41 ? -11.188 -14.656 -12.75 1 74.44 41 LEU B O 1
ATOM 1362 N N . VAL B 1 42 ? -9.414 -13.398 -12.523 1 67.62 42 VAL B N 1
ATOM 1363 C CA . VAL B 1 42 ? -8.812 -13.875 -13.766 1 67.62 42 VAL B CA 1
ATOM 1364 C C . VAL B 1 42 ? -7.703 -14.875 -13.453 1 67.62 42 VAL B C 1
ATOM 1366 O O . VAL B 1 42 ? -7.398 -15.75 -14.266 1 67.62 42 VAL B O 1
ATOM 1369 N N . ASN B 1 43 ? -6.992 -14.734 -12.445 1 64.06 43 ASN B N 1
ATOM 1370 C CA . ASN B 1 43 ? -5.93 -15.68 -12.109 1 64.06 43 ASN B CA 1
ATOM 1371 C C . ASN B 1 43 ? -5.703 -15.742 -10.602 1 64.06 43 ASN B C 1
ATOM 1373 O O . ASN B 1 43 ? -5.738 -14.719 -9.914 1 64.06 43 ASN B O 1
ATOM 1377 N N . TYR B 1 44 ? -5.746 -16.891 -10.133 1 58.69 44 TYR B N 1
ATOM 1378 C CA . TYR B 1 44 ? -5.305 -17.188 -8.773 1 58.69 44 TYR B CA 1
ATOM 1379 C C . TYR B 1 44 ? -3.855 -17.672 -8.766 1 58.69 44 TYR B C 1
ATOM 1381 O O . TYR B 1 44 ? -3.531 -18.703 -9.336 1 58.69 44 TYR B O 1
ATOM 1389 N N . GLY B 1 45 ? -2.961 -16.672 -8.734 1 58.25 45 GLY B N 1
ATOM 1390 C CA . GLY B 1 45 ? -1.586 -17.125 -8.633 1 58.25 45 GLY B CA 1
ATOM 1391 C C . GLY B 1 45 ? -1.297 -17.844 -7.328 1 58.25 45 GLY B C 1
ATOM 1392 O O . GLY B 1 45 ? -1.63 -17.359 -6.25 1 58.25 45 GLY B O 1
ATOM 1393 N N . ARG B 1 46 ? -1.099 -19.141 -7.461 1 59.88 46 ARG B N 1
ATOM 1394 C CA . ARG B 1 46 ? -0.608 -19.875 -6.297 1 59.88 46 ARG B CA 1
ATOM 1395 C C . ARG B 1 46 ? 0.856 -19.547 -6.023 1 59.88 46 ARG B C 1
ATOM 1397 O O . ARG B 1 46 ? 1.674 -19.516 -6.945 1 59.88 46 ARG B O 1
ATOM 1404 N N . VAL B 1 47 ? 0.978 -18.797 -4.906 1 61.88 47 VAL B N 1
ATOM 1405 C CA . VAL B 1 47 ? 2.359 -18.578 -4.492 1 61.88 47 VAL B CA 1
ATOM 1406 C C . VAL B 1 47 ? 2.957 -19.891 -3.975 1 61.88 47 VAL B C 1
ATOM 1408 O O . VAL B 1 47 ? 2.305 -20.625 -3.232 1 61.88 47 VAL B O 1
ATOM 1411 N N . SER B 1 48 ? 4.055 -20.219 -4.605 1 57.25 48 SER B N 1
ATOM 1412 C CA . SER B 1 48 ? 4.707 -21.453 -4.191 1 57.25 48 SER B CA 1
ATOM 1413 C C . SER B 1 48 ? 4.93 -21.484 -2.684 1 57.25 48 SER B C 1
ATOM 1415 O O . SER B 1 48 ? 5.004 -20.438 -2.041 1 57.25 48 SER B O 1
ATOM 1417 N N . ASN B 1 49 ? 4.816 -22.656 -2.039 1 55.78 49 ASN B N 1
ATOM 1418 C CA . ASN B 1 49 ? 4.914 -22.922 -0.607 1 55.78 49 ASN B CA 1
ATOM 1419 C C . ASN B 1 49 ? 6.078 -22.156 0.026 1 55.78 49 ASN B C 1
ATOM 1421 O O . ASN B 1 49 ? 5.934 -21.594 1.11 1 55.78 49 ASN B O 1
ATOM 1425 N N . GLU B 1 50 ? 7.207 -22.203 -0.554 1 53.78 50 GLU B N 1
ATOM 1426 C CA . GLU B 1 50 ? 8.391 -21.594 0.059 1 53.78 50 GLU B CA 1
ATOM 1427 C C . GLU B 1 50 ? 8.242 -20.078 0.166 1 53.78 50 GLU B C 1
ATOM 1429 O O . GLU B 1 50 ? 8.797 -19.469 1.078 1 53.78 50 GLU B O 1
ATOM 1434 N N . SER B 1 51 ? 7.438 -19.562 -0.72 1 55.66 51 SER B N 1
ATOM 1435 C CA . SER B 1 51 ? 7.34 -18.109 -0.828 1 55.66 51 SER B CA 1
ATOM 1436 C C . SER B 1 51 ? 6.184 -17.562 0.007 1 55.66 51 SER B C 1
ATOM 1438 O O . SER B 1 51 ? 6.09 -16.359 0.239 1 55.66 51 SER B O 1
ATOM 1440 N N . ARG B 1 52 ? 5.395 -18.391 0.627 1 57.41 52 ARG B N 1
ATOM 1441 C CA . ARG B 1 52 ? 4.117 -18.047 1.249 1 57.41 52 ARG B CA 1
ATOM 1442 C C . ARG B 1 52 ? 4.32 -17.25 2.527 1 57.41 52 ARG B C 1
ATOM 1444 O O . ARG B 1 52 ? 3.451 -16.469 2.924 1 57.41 52 ARG B O 1
ATOM 1451 N N . LYS B 1 53 ? 5.457 -17.484 3.16 1 57.91 53 LYS B N 1
ATOM 1452 C CA . LYS B 1 53 ? 5.695 -16.828 4.449 1 57.91 53 LYS B CA 1
ATOM 1453 C C . LYS B 1 53 ? 5.664 -15.312 4.312 1 57.91 53 LYS B C 1
ATOM 1455 O O . LYS B 1 53 ? 5.215 -14.617 5.223 1 57.91 53 LYS B O 1
ATOM 1460 N N . GLY B 1 54 ? 5.945 -14.914 3.168 1 56.47 54 GLY B N 1
ATOM 1461 C CA . GLY B 1 54 ? 6.129 -13.484 2.955 1 56.47 54 GLY B CA 1
ATOM 1462 C C . GLY B 1 54 ? 4.82 -12.734 2.793 1 56.47 54 GLY B C 1
ATOM 1463 O O . GLY B 1 54 ? 4.762 -11.523 3.029 1 56.47 54 GLY B O 1
ATOM 1464 N N . LEU B 1 55 ? 3.736 -13.508 2.498 1 61.25 55 LEU B N 1
ATOM 1465 C CA . LEU B 1 55 ? 2.486 -12.828 2.176 1 61.25 55 LEU B CA 1
ATOM 1466 C C . LEU B 1 55 ? 1.716 -12.477 3.445 1 61.25 55 LEU B C 1
ATOM 1468 O O . LEU B 1 55 ? 0.674 -11.82 3.381 1 61.25 55 LEU B O 1
ATOM 1472 N N . LYS B 1 56 ? 2.285 -12.688 4.582 1 58.88 56 LYS B N 1
ATOM 1473 C CA . LYS B 1 56 ? 1.568 -12.531 5.844 1 58.88 56 LYS B CA 1
ATOM 1474 C C . LYS B 1 56 ? 1.523 -11.062 6.262 1 58.88 56 LYS B C 1
ATOM 1476 O O . LYS B 1 56 ? 0.758 -10.688 7.156 1 58.88 56 LYS B O 1
ATOM 1481 N N . PHE B 1 57 ? 2.297 -10.289 5.582 1 51.94 57 PHE B N 1
ATOM 1482 C CA . PHE B 1 57 ? 2.352 -8.922 6.086 1 51.94 57 PHE B CA 1
ATOM 1483 C C . PHE B 1 57 ? 1.651 -7.965 5.133 1 51.94 57 PHE B C 1
ATOM 1485 O O . PHE B 1 57 ? 1.585 -8.219 3.928 1 51.94 57 PHE B O 1
ATOM 1492 N N . THR B 1 58 ? 0.789 -7.031 5.801 1 52.97 58 THR B N 1
ATOM 1493 C CA . THR B 1 58 ? 0.064 -5.988 5.078 1 52.97 58 THR B CA 1
ATOM 1494 C C . THR B 1 58 ? 1.005 -5.211 4.164 1 52.97 58 THR B C 1
ATOM 1496 O O . THR B 1 58 ? 2.02 -4.676 4.621 1 52.97 58 THR B O 1
ATOM 1499 N N . VAL B 1 59 ? 1.085 -5.496 2.875 1 52.97 59 VAL B N 1
ATOM 1500 C CA . VAL B 1 59 ? 2.111 -4.84 2.072 1 52.97 59 VAL B CA 1
ATOM 1501 C C . VAL B 1 59 ? 1.456 -3.967 1.006 1 52.97 59 VAL B C 1
ATOM 1503 O O . VAL B 1 59 ? 0.485 -4.379 0.367 1 52.97 59 VAL B O 1
ATOM 1506 N N . SER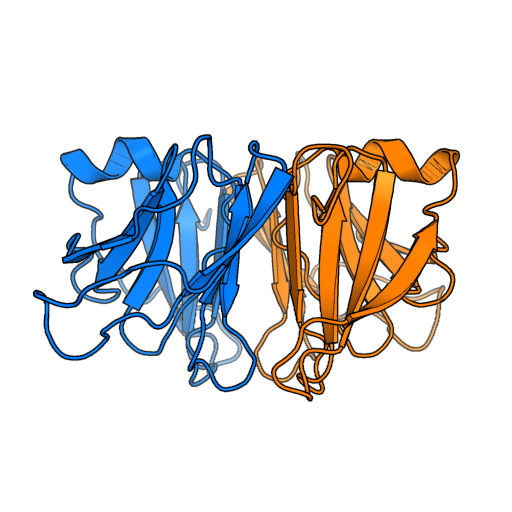 B 1 60 ? 1.533 -2.588 1.255 1 57.97 60 SER B N 1
ATOM 1507 C CA . SER B 1 60 ? 1.387 -1.86 -0.002 1 57.97 60 SER B CA 1
ATOM 1508 C C . SER B 1 60 ? 2.303 -2.43 -1.08 1 57.97 60 SER B C 1
ATOM 1510 O O . SER B 1 60 ? 3.52 -2.498 -0.895 1 57.97 60 SER B O 1
ATOM 1512 N N . SER B 1 61 ? 1.696 -3.193 -1.869 1 62.06 61 SER B N 1
ATOM 1513 C CA . SER B 1 61 ? 2.463 -3.832 -2.934 1 62.06 61 SER B CA 1
ATOM 1514 C C . SER B 1 61 ? 2.432 -3.002 -4.211 1 62.06 61 SER B C 1
ATOM 1516 O O . SER B 1 61 ? 1.497 -2.227 -4.434 1 62.06 61 SER B O 1
ATOM 1518 N N . GLY B 1 62 ? 3.615 -2.877 -4.73 1 66.62 62 GLY B N 1
ATOM 1519 C CA . GLY B 1 62 ? 3.703 -2.277 -6.051 1 66.62 62 GLY B CA 1
ATOM 1520 C C . GLY B 1 62 ? 3.611 -3.293 -7.176 1 66.62 62 GLY B C 1
ATOM 1521 O O . GLY B 1 62 ? 4.023 -4.445 -7.012 1 66.62 62 GLY B O 1
ATOM 1522 N N . CYS B 1 63 ? 2.715 -2.918 -8.156 1 70.31 63 CYS B N 1
ATOM 1523 C CA . CYS B 1 63 ? 2.611 -3.799 -9.312 1 70.31 63 CYS B CA 1
ATOM 1524 C C . CYS B 1 63 ? 2.982 -3.061 -10.594 1 70.31 63 CYS B C 1
ATOM 1526 O O . CYS B 1 63 ? 2.705 -1.868 -10.734 1 70.31 63 CYS B O 1
ATOM 1528 N N . SER B 1 64 ? 3.865 -3.846 -11.359 1 67.25 64 SER B N 1
ATOM 1529 C CA . SER B 1 64 ? 3.924 -3.508 -12.781 1 67.25 64 SER B CA 1
ATOM 1530 C C . SER B 1 64 ? 3 -4.402 -13.602 1 67.25 64 SER B C 1
ATOM 1532 O O . SER B 1 64 ? 2.131 -5.082 -13.047 1 67.25 64 SER B O 1
ATOM 1534 N N . ALA B 1 65 ? 3.119 -4.395 -14.836 1 73.12 65 ALA B N 1
ATOM 1535 C CA . ALA B 1 65 ? 2.25 -5.191 -15.703 1 73.12 65 ALA B CA 1
ATOM 1536 C C . ALA B 1 65 ? 2.459 -6.684 -15.461 1 73.12 65 ALA B C 1
ATOM 1538 O O . ALA B 1 65 ? 1.508 -7.465 -15.523 1 73.12 65 ALA B O 1
ATOM 1539 N N . ASP B 1 66 ? 3.729 -7.047 -15.031 1 78.69 66 ASP B N 1
ATOM 1540 C CA . ASP B 1 66 ? 4.023 -8.477 -15.008 1 78.69 66 ASP B CA 1
ATOM 1541 C C . ASP B 1 66 ? 4.523 -8.906 -13.633 1 78.69 66 ASP B C 1
ATOM 1543 O O . ASP B 1 66 ? 4.68 -10.102 -13.367 1 78.69 66 ASP B O 1
ATOM 1547 N N . PHE B 1 67 ? 4.719 -7.922 -12.758 1 82.38 67 PHE B N 1
ATOM 1548 C CA . PHE B 1 67 ? 5.406 -8.273 -11.523 1 82.38 67 PHE B CA 1
ATOM 1549 C C . PHE B 1 67 ? 4.699 -7.664 -10.312 1 82.38 67 PHE B C 1
ATOM 1551 O O . PHE B 1 67 ? 4.184 -6.547 -10.391 1 82.38 67 PHE B O 1
ATOM 1558 N N . ALA B 1 68 ? 4.766 -8.391 -9.281 1 84.44 68 ALA B N 1
ATOM 1559 C CA . ALA B 1 68 ? 4.324 -7.914 -7.969 1 84.44 68 ALA B CA 1
ATOM 1560 C C . ALA B 1 68 ? 5.504 -7.766 -7.012 1 84.44 68 ALA B C 1
ATOM 1562 O O . ALA B 1 68 ? 6.406 -8.602 -7 1 84.44 68 ALA B O 1
ATOM 1563 N N . PHE B 1 69 ? 5.496 -6.703 -6.32 1 85.88 69 PHE B N 1
ATOM 1564 C CA . PHE B 1 69 ? 6.512 -6.445 -5.305 1 85.88 69 PHE B CA 1
ATOM 1565 C C . PHE B 1 69 ? 5.898 -6.469 -3.91 1 85.88 69 PHE B C 1
ATOM 1567 O O . PHE B 1 69 ? 5.023 -5.66 -3.596 1 85.88 69 PHE B O 1
ATOM 1574 N N . VAL B 1 70 ? 6.402 -7.371 -3.092 1 84.38 70 VAL B N 1
ATOM 1575 C CA . VAL B 1 70 ? 5.785 -7.633 -1.796 1 84.38 70 VAL B CA 1
ATOM 1576 C C . VAL B 1 70 ? 6.836 -7.539 -0.693 1 84.38 70 VAL B C 1
ATOM 1578 O O . VAL B 1 70 ? 7.863 -8.219 -0.746 1 84.38 70 VAL B O 1
ATOM 1581 N N . PRO B 1 71 ? 6.543 -6.637 0.264 1 84.94 71 PRO B N 1
ATOM 1582 C CA . PRO B 1 71 ? 7.449 -6.641 1.416 1 84.94 71 PRO B CA 1
ATOM 1583 C C . PRO B 1 71 ? 7.441 -7.969 2.168 1 84.94 71 PRO B C 1
ATOM 1585 O O . PRO B 1 71 ? 6.375 -8.484 2.504 1 84.94 71 PRO B O 1
ATOM 1588 N N . VAL B 1 72 ? 8.609 -8.523 2.393 1 82.5 72 VAL B N 1
ATOM 1589 C CA . VAL B 1 72 ? 8.828 -9.75 3.156 1 82.5 72 VAL B CA 1
ATOM 1590 C C . VAL B 1 72 ? 9.984 -9.555 4.129 1 82.5 72 VAL B C 1
ATOM 1592 O O . VAL B 1 72 ? 11.156 -9.594 3.727 1 82.5 72 VAL B O 1
ATOM 1595 N N . ASP B 1 73 ? 9.609 -9.43 5.379 1 83.62 73 ASP B N 1
ATOM 1596 C CA . ASP B 1 73 ? 10.602 -9.148 6.406 1 83.62 73 ASP B CA 1
ATOM 1597 C C . ASP B 1 73 ? 11.461 -7.941 6.023 1 83.62 73 ASP B C 1
ATOM 1599 O O . ASP B 1 73 ? 10.953 -6.82 5.914 1 83.62 73 ASP B O 1
ATOM 1603 N N . SER B 1 74 ? 12.766 -8.211 5.691 1 88.19 74 SER B N 1
ATOM 1604 C CA . SER B 1 74 ? 13.656 -7.082 5.461 1 88.19 74 SER B CA 1
ATOM 1605 C C . SER B 1 74 ? 13.938 -6.895 3.973 1 88.19 74 SER B C 1
ATOM 1607 O O . SER B 1 74 ? 14.883 -6.199 3.596 1 88.19 74 SER B O 1
ATOM 1609 N N . CYS B 1 75 ? 13.133 -7.488 3.168 1 88.31 75 CYS B N 1
ATOM 1610 C CA . CYS B 1 75 ? 13.328 -7.352 1.729 1 88.31 75 CYS B CA 1
ATOM 1611 C C . CYS B 1 75 ? 11.992 -7.195 1.01 1 88.31 75 CYS B C 1
ATOM 1613 O O . CYS B 1 75 ? 10.938 -7.273 1.634 1 88.31 75 CYS B O 1
ATOM 1615 N N . ILE B 1 76 ? 12.172 -6.867 -0.288 1 88.69 76 ILE B N 1
ATOM 1616 C CA . ILE B 1 76 ? 11.016 -6.848 -1.18 1 88.69 76 ILE B CA 1
ATOM 1617 C C . ILE B 1 76 ? 11.117 -8 -2.178 1 88.69 76 ILE B C 1
ATOM 1619 O O . ILE B 1 76 ? 12.039 -8.047 -2.99 1 88.69 76 ILE B O 1
ATOM 1623 N N . ALA B 1 77 ? 10.133 -8.859 -2.053 1 87.12 77 ALA B N 1
ATOM 1624 C CA . ALA B 1 77 ? 10.086 -9.977 -2.988 1 87.12 77 ALA B CA 1
ATOM 1625 C C . ALA B 1 77 ? 9.398 -9.578 -4.289 1 87.12 77 ALA B C 1
ATOM 1627 O O . ALA B 1 77 ? 8.359 -8.922 -4.273 1 87.12 77 ALA B O 1
ATOM 1628 N N . MET B 1 78 ? 10.023 -9.953 -5.375 1 86.31 78 MET B N 1
ATOM 1629 C CA . MET B 1 78 ? 9.453 -9.75 -6.699 1 86.31 78 MET B CA 1
ATOM 1630 C C . MET B 1 78 ? 8.891 -11.055 -7.262 1 86.31 78 MET B C 1
ATOM 1632 O O . MET B 1 78 ? 9.617 -12.047 -7.371 1 86.31 78 MET B O 1
ATOM 1636 N N . TYR B 1 79 ? 7.605 -10.984 -7.59 1 83.38 79 TYR B N 1
ATOM 1637 C CA . TYR B 1 79 ? 6.922 -12.156 -8.117 1 83.38 79 TYR B CA 1
ATOM 1638 C C . TYR B 1 79 ? 6.461 -11.922 -9.555 1 83.38 79 TYR B C 1
ATOM 1640 O O . TYR B 1 79 ? 6.055 -10.812 -9.906 1 83.38 79 TYR B O 1
ATOM 1648 N N . ASP B 1 80 ? 6.504 -13.055 -10.258 1 82.12 80 ASP B N 1
ATOM 1649 C CA . ASP B 1 80 ? 5.727 -13.062 -11.492 1 82.12 80 ASP B CA 1
ATOM 1650 C C . ASP B 1 80 ? 4.234 -13.188 -11.203 1 82.12 80 ASP B C 1
ATOM 1652 O O . ASP B 1 80 ? 3.807 -14.102 -10.5 1 82.12 80 ASP B O 1
ATOM 1656 N N . ILE B 1 81 ? 3.451 -12.242 -11.75 1 79.62 81 ILE B N 1
ATOM 1657 C CA . ILE B 1 81 ? 2.051 -12.164 -11.352 1 79.62 81 ILE B CA 1
ATOM 1658 C C . ILE B 1 81 ? 1.28 -13.352 -11.93 1 79.62 81 ILE B C 1
ATOM 1660 O O . ILE B 1 81 ? 0.326 -13.836 -11.32 1 79.62 81 ILE B O 1
ATOM 1664 N N . TYR B 1 82 ? 1.68 -13.852 -13.062 1 75.38 82 TYR B N 1
ATOM 1665 C CA . TYR B 1 82 ? 0.914 -14.891 -13.742 1 75.38 82 TYR B CA 1
ATOM 1666 C C . TYR B 1 82 ? 1.283 -16.281 -13.203 1 75.38 82 TYR B C 1
ATOM 1668 O O . TYR B 1 82 ? 0.405 -17.094 -12.938 1 75.38 82 TYR B O 1
ATOM 1676 N N . SER B 1 83 ? 2.523 -16.453 -12.953 1 75.88 83 SER B N 1
ATOM 1677 C CA . SER B 1 83 ? 2.951 -17.781 -12.5 1 75.88 83 SER B CA 1
ATOM 1678 C C . SER B 1 83 ? 3.01 -17.859 -10.984 1 75.88 83 SER B C 1
ATOM 1680 O O . SER B 1 83 ? 3.012 -18.953 -10.406 1 75.88 83 SER B O 1
ATOM 1682 N N . GLY B 1 84 ? 3.154 -16.719 -10.367 1 76.88 84 GLY B N 1
ATOM 1683 C CA . GLY B 1 84 ? 3.326 -16.688 -8.93 1 76.88 84 GLY B CA 1
ATOM 1684 C C . GLY B 1 84 ? 4.734 -17.031 -8.484 1 76.88 84 GLY B C 1
ATOM 1685 O O . GLY B 1 84 ? 4.996 -17.203 -7.293 1 76.88 84 GLY B O 1
ATOM 1686 N N . GLN B 1 85 ? 5.637 -17.156 -9.336 1 81.25 85 GLN B N 1
ATOM 1687 C CA . GLN B 1 85 ? 7.008 -17.531 -9.016 1 81.25 85 GLN B CA 1
ATOM 1688 C C . GLN B 1 85 ? 7.777 -16.344 -8.43 1 81.25 85 GLN B C 1
ATOM 1690 O O . GLN B 1 85 ? 7.66 -15.219 -8.93 1 81.25 85 GLN B O 1
ATOM 1695 N N . LEU B 1 86 ? 8.539 -16.641 -7.379 1 84.19 86 LEU B N 1
ATOM 1696 C CA . LEU B 1 86 ? 9.484 -15.664 -6.852 1 84.19 86 LEU B CA 1
ATOM 1697 C C . LEU B 1 86 ? 10.648 -15.453 -7.812 1 84.19 86 LEU B C 1
ATOM 1699 O O . LEU B 1 86 ? 11.328 -16.406 -8.188 1 84.19 86 LEU B O 1
ATOM 1703 N N . LEU B 1 87 ? 10.867 -14.305 -8.266 1 85.44 87 LEU B N 1
ATOM 1704 C CA . LEU B 1 87 ? 11.898 -14.008 -9.258 1 85.44 87 LEU B CA 1
ATOM 1705 C C . LEU B 1 87 ? 13.172 -13.516 -8.586 1 85.44 87 LEU B C 1
ATOM 1707 O O . LEU B 1 87 ? 14.273 -13.961 -8.922 1 85.44 87 LEU B O 1
ATOM 1711 N N . THR B 1 88 ? 13.039 -12.562 -7.703 1 86.88 88 THR B N 1
ATOM 1712 C CA . THR B 1 88 ? 14.18 -11.992 -6.996 1 86.88 88 THR B CA 1
ATOM 1713 C C . THR B 1 88 ? 13.727 -11.281 -5.719 1 86.88 88 THR B C 1
ATOM 1715 O O . THR B 1 88 ? 12.531 -11.188 -5.449 1 86.88 88 THR B O 1
ATOM 1718 N N . GLU B 1 89 ? 14.703 -10.898 -4.938 1 87.5 89 GLU B N 1
ATOM 1719 C CA . GLU B 1 89 ? 14.492 -10.094 -3.744 1 87.5 89 GLU B CA 1
ATOM 1720 C C . GLU B 1 89 ? 15.328 -8.812 -3.783 1 87.5 89 GLU B C 1
ATOM 1722 O O . GLU B 1 89 ? 16.516 -8.852 -4.133 1 87.5 89 GLU B O 1
ATOM 1727 N N . LEU B 1 90 ? 14.68 -7.738 -3.553 1 88.56 90 LEU B N 1
ATOM 1728 C CA . LEU B 1 90 ? 15.391 -6.473 -3.404 1 88.56 90 LEU B CA 1
ATOM 1729 C C . LEU B 1 90 ? 15.844 -6.27 -1.962 1 88.56 90 LEU B C 1
ATOM 1731 O O . LEU B 1 90 ? 15.016 -6.176 -1.054 1 88.56 90 LEU B O 1
ATOM 1735 N N . ARG B 1 91 ? 17.141 -6.219 -1.774 1 91.56 91 ARG B N 1
ATOM 1736 C CA . ARG B 1 91 ? 17.719 -6.109 -0.435 1 91.56 91 ARG B CA 1
ATOM 1737 C C . ARG B 1 91 ? 18.406 -4.766 -0.244 1 91.56 91 ARG B C 1
ATOM 1739 O O . ARG B 1 91 ? 19.109 -4.289 -1.143 1 91.56 91 ARG B O 1
ATOM 1746 N N . GLY B 1 92 ? 18.156 -4.141 0.878 1 89.81 92 GLY B N 1
ATOM 1747 C CA . GLY B 1 92 ? 18.766 -2.861 1.199 1 89.81 92 GLY B CA 1
ATOM 1748 C C . GLY B 1 92 ? 18.359 -2.33 2.561 1 89.81 92 GLY B C 1
ATOM 1749 O O . GLY B 1 92 ? 19.156 -1.672 3.238 1 89.81 92 GLY B O 1
ATOM 1750 N N . HIS B 1 93 ? 17.125 -2.619 2.939 1 89.69 93 HIS B N 1
ATOM 1751 C CA . HIS B 1 93 ? 16.656 -2.219 4.258 1 89.69 93 HIS B CA 1
ATOM 1752 C C . HIS B 1 93 ? 17.359 -2.998 5.359 1 89.69 93 HIS B C 1
ATOM 1754 O O . HIS B 1 93 ? 17.641 -4.188 5.199 1 89.69 93 HIS B O 1
ATOM 1760 N N . TYR B 1 94 ? 17.562 -2.389 6.48 1 91.19 94 TYR B N 1
ATOM 1761 C CA . TYR B 1 94 ? 18.25 -3.031 7.598 1 91.19 94 TYR B CA 1
ATOM 1762 C C . TYR B 1 94 ? 17.25 -3.654 8.562 1 91.19 94 TYR B C 1
ATOM 1764 O O . TYR B 1 94 ? 17.625 -4.324 9.523 1 91.19 94 TYR B O 1
ATOM 1772 N N . ASN B 1 95 ? 16.047 -3.438 8.398 1 92.19 95 ASN B N 1
ATOM 1773 C CA . ASN B 1 95 ? 14.938 -3.957 9.188 1 92.19 95 ASN B CA 1
ATOM 1774 C C . ASN B 1 95 ? 13.711 -4.23 8.32 1 92.19 95 ASN B C 1
ATOM 1776 O O . ASN B 1 95 ? 13.797 -4.203 7.09 1 92.19 95 ASN B O 1
ATOM 1780 N N . TYR B 1 96 ? 12.586 -4.527 8.898 1 87.19 96 TYR B N 1
ATOM 1781 C CA . TYR B 1 96 ? 11.375 -4.914 8.18 1 87.19 96 TYR B CA 1
ATOM 1782 C C . TYR B 1 96 ? 10.977 -3.85 7.168 1 87.19 96 TYR B C 1
ATOM 1784 O O . TYR B 1 96 ? 11.07 -2.652 7.449 1 87.19 96 TYR B O 1
ATOM 1792 N N . VAL B 1 97 ? 10.617 -4.309 6.008 1 87.56 97 VAL B N 1
ATOM 1793 C CA . VAL B 1 97 ? 9.945 -3.451 5.039 1 87.56 97 VAL B CA 1
ATOM 1794 C C . VAL B 1 97 ? 8.438 -3.471 5.297 1 87.56 97 VAL B C 1
ATOM 1796 O O . VAL B 1 97 ? 7.828 -4.539 5.375 1 87.56 97 VAL B O 1
ATOM 1799 N N . ASN B 1 98 ? 7.816 -2.297 5.422 1 83.62 98 ASN B N 1
ATOM 1800 C CA . ASN B 1 98 ? 6.414 -2.221 5.828 1 83.62 98 ASN B CA 1
ATOM 1801 C C . ASN B 1 98 ? 5.508 -1.883 4.648 1 83.62 98 ASN B C 1
ATOM 1803 O O . ASN B 1 98 ? 4.324 -2.223 4.652 1 83.62 98 ASN B O 1
ATOM 1807 N N . CYS B 1 99 ? 6.086 -1.219 3.723 1 84.5 99 CYS B N 1
ATOM 1808 C CA . CYS B 1 99 ? 5.277 -0.756 2.6 1 84.5 99 CYS B CA 1
ATOM 1809 C C . CYS B 1 99 ? 6.145 -0.483 1.378 1 84.5 99 CYS B C 1
ATOM 1811 O O . CYS B 1 99 ? 7.34 -0.208 1.509 1 84.5 99 CYS B O 1
ATOM 1813 N N . CYS B 1 100 ? 5.559 -0.538 0.189 1 86.12 100 CYS B N 1
ATOM 1814 C CA . CYS B 1 100 ? 6.211 -0.124 -1.047 1 86.12 100 CYS B CA 1
ATOM 1815 C C . CYS B 1 100 ? 5.188 0.303 -2.09 1 86.12 100 CYS B C 1
ATOM 1817 O O . CYS B 1 100 ? 4.039 -0.138 -2.055 1 86.12 100 CYS B O 1
ATOM 1819 N N . THR B 1 101 ? 5.602 1.201 -2.922 1 83.5 101 THR B N 1
ATOM 1820 C CA . THR B 1 101 ? 4.742 1.714 -3.982 1 83.5 101 THR B CA 1
ATOM 1821 C C . THR B 1 101 ? 5.566 2.133 -5.195 1 83.5 101 THR B C 1
ATOM 1823 O O . THR B 1 101 ? 6.695 2.609 -5.051 1 83.5 101 THR B O 1
ATOM 1826 N N . PHE B 1 102 ? 4.984 1.923 -6.324 1 80.94 102 PHE B N 1
ATOM 1827 C CA . PHE B 1 102 ? 5.633 2.439 -7.523 1 80.94 102 PHE B CA 1
ATOM 1828 C C . PHE B 1 102 ? 5.312 3.918 -7.715 1 80.94 102 PHE B C 1
ATOM 1830 O O . PHE B 1 102 ? 4.215 4.371 -7.387 1 80.94 102 PHE B O 1
ATOM 1837 N N . GLN B 1 103 ? 6.332 4.543 -8.281 1 77.31 103 GLN B N 1
ATOM 1838 C CA . GLN B 1 103 ? 6.043 5.883 -8.781 1 77.31 103 GLN B CA 1
ATOM 1839 C C . GLN B 1 103 ? 5.105 5.828 -9.984 1 77.31 103 GLN B C 1
ATOM 1841 O O . GLN B 1 103 ? 4.891 4.762 -10.562 1 77.31 103 GLN B O 1
ATOM 1846 N N . SER B 1 104 ? 4.473 6.988 -10.336 1 68.75 104 SER B N 1
ATOM 1847 C CA . SER B 1 104 ? 3.398 7.059 -11.32 1 68.75 104 SER B CA 1
ATOM 1848 C C . SER B 1 104 ? 3.854 6.531 -12.68 1 68.75 104 SER B C 1
ATOM 1850 O O . SER B 1 104 ? 3.068 5.926 -13.414 1 68.75 104 SER B O 1
ATOM 1852 N N . ASP B 1 105 ? 5.105 6.648 -13.016 1 69.5 105 ASP B N 1
ATOM 1853 C CA . ASP B 1 105 ? 5.578 6.176 -14.32 1 69.5 105 ASP B CA 1
ATOM 1854 C C . ASP B 1 105 ? 6.148 4.766 -14.211 1 69.5 105 ASP B C 1
ATOM 1856 O O . ASP B 1 105 ? 6.641 4.215 -15.203 1 69.5 105 ASP B O 1
ATOM 1860 N N . PHE B 1 106 ? 6.117 4.172 -13.055 1 74.12 106 PHE B N 1
ATOM 1861 C CA . PHE B 1 106 ? 6.438 2.783 -12.75 1 74.12 106 PHE B CA 1
ATOM 1862 C C . PHE B 1 106 ? 7.902 2.486 -13.039 1 74.12 106 PHE B C 1
ATOM 1864 O O . PHE B 1 106 ? 8.281 1.332 -13.258 1 74.12 106 PHE B O 1
ATOM 1871 N N . GLN B 1 107 ? 8.758 3.49 -13.016 1 76.25 107 GLN B N 1
ATOM 1872 C CA . GLN B 1 107 ? 10.195 3.322 -13.242 1 76.25 107 GLN B CA 1
ATOM 1873 C C . GLN B 1 107 ? 10.922 3.023 -11.93 1 76.25 107 GLN B C 1
ATOM 1875 O O . GLN B 1 107 ? 11.922 2.309 -11.922 1 76.25 107 GLN B O 1
ATOM 1880 N N . GLU B 1 108 ? 10.383 3.578 -10.906 1 82.81 108 GLU B N 1
ATOM 1881 C CA . GLU B 1 108 ? 11 3.395 -9.594 1 82.81 108 GLU B CA 1
ATOM 1882 C C . GLU B 1 108 ? 9.992 2.877 -8.57 1 82.81 108 GLU B C 1
ATOM 1884 O O . GLU B 1 108 ? 8.828 3.283 -8.586 1 82.81 108 GLU B O 1
ATOM 1889 N N . LEU B 1 109 ? 10.531 1.969 -7.723 1 86 109 LEU B N 1
ATOM 1890 C CA . LEU B 1 109 ? 9.797 1.487 -6.559 1 86 109 LEU B CA 1
ATOM 1891 C C . LEU B 1 109 ? 10.344 2.113 -5.277 1 86 109 LEU B C 1
ATOM 1893 O O . LEU B 1 109 ? 11.555 2.121 -5.047 1 86 109 LEU B O 1
ATOM 1897 N N . TYR B 1 110 ? 9.422 2.689 -4.508 1 85 110 TYR B N 1
ATOM 1898 C CA . TYR B 1 110 ? 9.805 3.227 -3.209 1 85 110 TYR B CA 1
ATOM 1899 C C . TYR B 1 110 ? 9.352 2.307 -2.082 1 85 110 TYR B C 1
ATOM 1901 O O . TYR B 1 110 ? 8.25 1.757 -2.131 1 85 110 TYR B O 1
ATOM 1909 N N . SER B 1 111 ? 10.242 2.178 -1.081 1 87.12 111 SER B N 1
ATOM 1910 C CA . SER B 1 111 ? 9.891 1.354 0.072 1 87.12 111 SER B CA 1
ATOM 1911 C C . SER B 1 111 ? 10.172 2.084 1.379 1 87.12 111 SER B C 1
ATOM 1913 O O . SER B 1 111 ? 11.094 2.9 1.453 1 87.12 111 SER B O 1
ATOM 1915 N N . GLY B 1 112 ? 9.344 1.848 2.336 1 87.06 112 GLY B N 1
ATOM 1916 C CA . GLY B 1 112 ? 9.516 2.318 3.701 1 87.06 112 GLY B CA 1
ATOM 1917 C C . GLY B 1 112 ? 9.625 1.19 4.711 1 87.06 112 GLY B C 1
ATOM 1918 O O . GLY B 1 112 ? 8.93 0.183 4.602 1 87.06 112 GLY B O 1
ATOM 1919 N N . GLY B 1 113 ? 10.508 1.407 5.664 1 86.31 113 GLY B N 1
ATOM 1920 C CA . GLY B 1 113 ? 10.773 0.305 6.574 1 86.31 113 GLY B CA 1
ATOM 1921 C C . GLY B 1 113 ? 10.805 0.729 8.031 1 86.31 113 GLY B C 1
ATOM 1922 O O . GLY B 1 113 ? 10.602 1.905 8.344 1 86.31 113 GLY B O 1
ATOM 1923 N N . SER B 1 114 ? 10.953 -0.368 8.836 1 87.75 114 SER B N 1
ATOM 1924 C CA . SER B 1 114 ? 11.109 -0.171 10.273 1 87.75 114 SER B CA 1
ATOM 1925 C C . SER B 1 114 ? 12.484 0.386 10.609 1 87.75 114 SER B C 1
ATOM 1927 O O . SER B 1 114 ? 12.734 0.792 11.75 1 87.75 114 SER B O 1
ATOM 1929 N N . ASP B 1 115 ? 13.328 0.537 9.672 1 88.25 115 ASP B N 1
ATOM 1930 C CA . ASP B 1 115 ? 14.641 1.158 9.852 1 88.25 115 ASP B CA 1
ATOM 1931 C C . ASP B 1 115 ? 14.555 2.676 9.695 1 88.25 115 ASP B C 1
ATOM 1933 O O . ASP B 1 115 ? 15.578 3.363 9.695 1 88.25 115 ASP B O 1
ATOM 1937 N N . VAL B 1 116 ? 13.43 3.217 9.469 1 87.12 116 VAL B N 1
ATOM 1938 C CA . VAL B 1 116 ? 13.094 4.637 9.453 1 87.12 116 VAL B CA 1
ATOM 1939 C C . VAL B 1 116 ? 13.547 5.258 8.133 1 87.12 116 VAL B C 1
ATOM 1941 O O . VAL B 1 116 ? 13.508 6.48 7.973 1 87.12 116 VAL B O 1
ATOM 1944 N N . ASN B 1 117 ? 13.914 4.434 7.168 1 86.38 117 ASN B N 1
ATOM 1945 C CA . ASN B 1 117 ? 14.406 4.922 5.887 1 86.38 117 ASN B CA 1
ATOM 1946 C C . ASN B 1 117 ? 13.383 4.703 4.773 1 86.38 117 ASN B C 1
ATOM 1948 O O . ASN B 1 117 ? 12.547 3.801 4.859 1 86.38 117 ASN B O 1
ATOM 1952 N N . ILE B 1 118 ? 13.492 5.566 3.836 1 86.62 118 ILE B N 1
ATOM 1953 C CA . ILE B 1 118 ? 12.836 5.383 2.547 1 86.62 118 ILE B CA 1
ATOM 1954 C C . ILE B 1 118 ? 13.883 5.117 1.467 1 86.62 118 ILE B C 1
ATOM 1956 O O . ILE B 1 118 ? 14.836 5.883 1.319 1 86.62 118 ILE B O 1
ATOM 1960 N N . LEU B 1 119 ? 13.672 4.031 0.783 1 88.5 119 LEU B N 1
ATOM 1961 C CA . LEU B 1 119 ? 14.609 3.678 -0.274 1 88.5 119 LEU B CA 1
ATOM 1962 C C . LEU B 1 119 ? 13.93 3.686 -1.637 1 88.5 119 LEU B C 1
ATOM 1964 O O . LEU B 1 119 ? 12.742 3.371 -1.741 1 88.5 119 LEU B O 1
ATOM 1968 N N . ALA B 1 120 ? 14.688 4.016 -2.668 1 86.75 120 ALA B N 1
ATOM 1969 C CA . ALA B 1 120 ? 14.242 3.949 -4.059 1 86.75 120 ALA B CA 1
ATOM 1970 C C . ALA B 1 120 ? 14.961 2.834 -4.812 1 86.75 120 ALA B C 1
ATOM 1972 O O . ALA B 1 120 ? 16.172 2.648 -4.656 1 86.75 120 ALA B O 1
ATOM 1973 N N . TRP B 1 121 ? 14.094 2.105 -5.555 1 87 121 TRP B N 1
ATOM 1974 C CA . TRP B 1 121 ? 14.617 0.974 -6.312 1 87 121 TRP B CA 1
ATOM 1975 C C . TRP B 1 121 ? 14.328 1.136 -7.801 1 87 121 TRP B C 1
ATOM 1977 O O . TRP B 1 121 ? 13.25 1.588 -8.188 1 87 121 TRP B O 1
ATOM 1987 N N . ILE B 1 122 ? 15.289 0.754 -8.664 1 83.56 122 ILE B N 1
ATOM 1988 C CA . ILE B 1 122 ? 15.062 0.515 -10.086 1 83.56 122 ILE B CA 1
ATOM 1989 C C . ILE B 1 122 ? 15.164 -0.979 -10.375 1 83.56 122 ILE B C 1
ATOM 1991 O O . ILE B 1 122 ? 16.25 -1.5 -10.609 1 83.56 122 ILE B O 1
ATOM 1995 N N . PRO B 1 123 ? 13.898 -1.554 -10.188 1 78.31 123 PRO B N 1
ATOM 1996 C CA . PRO B 1 123 ? 13.961 -3.004 -10.383 1 78.31 123 PRO B CA 1
ATOM 1997 C C . PRO B 1 123 ? 14.328 -3.393 -11.812 1 78.31 123 PRO B C 1
ATOM 1999 O O . PRO B 1 123 ? 13.93 -2.719 -12.758 1 78.31 123 PRO B O 1
ATOM 2002 N N . ASP B 1 124 ? 15.25 -4.32 -11.938 1 74.81 124 ASP B N 1
ATOM 2003 C CA . ASP B 1 124 ? 15.578 -4.844 -13.258 1 74.81 124 ASP B CA 1
ATOM 2004 C C . ASP B 1 124 ? 14.453 -5.734 -13.789 1 74.81 124 ASP B C 1
ATOM 2006 O O . ASP B 1 124 ? 14.398 -6.926 -13.469 1 74.81 124 ASP B O 1
ATOM 2010 N N . LEU B 1 125 ? 13.453 -5.141 -14.297 1 66 125 LEU B N 1
ATOM 2011 C CA . LEU B 1 125 ? 12.273 -5.863 -14.758 1 66 125 LEU B CA 1
ATOM 2012 C C . LEU B 1 125 ? 12.617 -6.742 -15.961 1 66 125 LEU B C 1
ATOM 2014 O O . LEU B 1 125 ? 11.812 -7.578 -16.375 1 66 125 LEU B O 1
ATOM 2018 N N . GLY B 1 126 ? 13.75 -6.449 -16.578 1 57.81 126 GLY B N 1
ATOM 2019 C CA . GLY B 1 126 ? 14.219 -7.289 -17.672 1 57.81 126 GLY B CA 1
ATOM 2020 C C . GLY B 1 126 ? 15.055 -8.469 -17.188 1 57.81 126 GLY B C 1
ATOM 2021 O O . GLY B 1 126 ? 15.039 -9.531 -17.812 1 57.81 126 GLY B O 1
ATOM 2022 N N . ARG B 1 127 ? 16.422 -8.258 -16.391 1 51 127 ARG B N 1
ATOM 2023 C CA . ARG B 1 127 ? 17.5 -9.211 -16.125 1 51 127 ARG B CA 1
ATOM 2024 C C . ARG B 1 127 ? 17.422 -9.742 -14.703 1 51 127 ARG B C 1
ATOM 2026 O O . ARG B 1 127 ? 17.344 -8.969 -13.742 1 51 127 ARG B O 1
ATOM 2033 N N . THR B 1 128 ? 16.828 -10.906 -14.359 1 48.47 128 THR B N 1
ATOM 2034 C CA . THR B 1 128 ? 16.875 -11.578 -13.07 1 48.47 128 THR B CA 1
ATOM 2035 C C . THR B 1 128 ? 18.125 -11.172 -12.297 1 48.47 128 THR B C 1
ATOM 2037 O O . THR B 1 128 ? 18.188 -11.32 -11.07 1 48.47 128 THR B O 1
ATOM 2040 N N . GLY B 1 129 ? 19.281 -10.898 -12.961 1 40.31 129 GLY B N 1
ATOM 2041 C CA . GLY B 1 129 ? 20.562 -10.789 -12.297 1 40.31 129 GLY B CA 1
ATOM 2042 C C . GLY B 1 129 ? 20.812 -9.43 -11.664 1 40.31 129 GLY B C 1
ATOM 2043 O O . GLY B 1 129 ? 21.938 -9.078 -11.336 1 40.31 129 GLY B O 1
ATOM 2044 N N . ALA B 1 130 ? 20.062 -8.383 -11.891 1 42 130 ALA B N 1
ATOM 2045 C CA . ALA B 1 130 ? 20.609 -7.035 -11.797 1 42 130 ALA B CA 1
ATOM 2046 C C . ALA B 1 130 ? 20.703 -6.57 -10.352 1 42 130 ALA B C 1
ATOM 2048 O O . ALA B 1 130 ? 19.953 -7.051 -9.492 1 42 130 ALA B O 1
ATOM 2049 N N . GLU B 1 131 ? 21.641 -5.762 -10.094 1 47 131 GLU B N 1
ATOM 2050 C CA . GLU B 1 131 ? 22.094 -5.109 -8.875 1 47 131 GLU B CA 1
ATOM 2051 C C . GLU B 1 131 ? 21.047 -4.152 -8.328 1 47 131 GLU B C 1
ATOM 2053 O O . GLU B 1 131 ? 20.547 -3.287 -9.047 1 47 131 GLU B O 1
ATOM 2058 N N . ASN B 1 132 ? 20.078 -4.625 -7.633 1 53.69 132 ASN B N 1
ATOM 2059 C CA . ASN B 1 132 ? 19.031 -3.92 -6.906 1 53.69 132 ASN B CA 1
ATOM 2060 C C . ASN B 1 132 ? 19.594 -3.084 -5.766 1 53.69 132 ASN B C 1
ATOM 2062 O O . ASN B 1 132 ? 19.453 -3.447 -4.594 1 53.69 132 ASN B O 1
ATOM 2066 N N . GLU B 1 133 ? 20.688 -2.395 -6.008 1 55.16 133 GLU B N 1
ATOM 2067 C CA . GLU B 1 133 ? 21.156 -1.571 -4.902 1 55.16 133 GLU B CA 1
ATOM 2068 C C . GLU B 1 133 ? 20.281 -0.344 -4.707 1 55.16 133 GLU B C 1
ATOM 2070 O O . GLU B 1 133 ? 19.938 0.34 -5.672 1 55.16 133 GLU B O 1
ATOM 2075 N N . PRO B 1 134 ? 19.703 -0.289 -3.641 1 53.03 134 PRO B N 1
ATOM 2076 C CA . PRO B 1 134 ? 18.953 0.944 -3.379 1 53.03 134 PRO B CA 1
ATOM 2077 C C . PRO B 1 134 ? 19.781 2.201 -3.629 1 53.03 134 PRO B C 1
ATOM 2079 O O . PRO B 1 134 ? 21 2.186 -3.443 1 53.03 134 PRO B O 1
ATOM 2082 N N . LYS B 1 135 ? 19.297 3.158 -4.488 1 49.81 135 LYS B N 1
ATOM 2083 C CA . LYS B 1 135 ? 19.953 4.461 -4.59 1 49.81 135 LYS B CA 1
ATOM 2084 C C . LYS B 1 135 ? 19.828 5.242 -3.283 1 49.81 135 LYS B C 1
ATOM 2086 O O . LYS B 1 135 ? 20.391 6.328 -3.143 1 49.81 135 LYS B O 1
ATOM 2091 N N . GLY B 1 136 ? 19.391 4.902 -2.205 1 42.03 136 GLY B N 1
ATOM 2092 C CA . GLY B 1 136 ? 19.312 5.781 -1.048 1 42.03 136 GLY B CA 1
ATOM 2093 C C . GLY B 1 136 ? 20.625 5.922 -0.315 1 42.03 136 GLY B C 1
ATOM 2094 O O . GLY B 1 136 ? 21.531 5.094 -0.483 1 42.03 136 GLY B O 1
#

Radius of gyration: 16.73 Å; Cα contacts (8 Å, |Δi|>4): 849; chains: 2; bounding box: 44×44×36 Å